Protein AF-A0A1H9WES5-F1 (afdb_monomer_lite)

Foldseek 3Di:
DDDDDDDDDDDDDDPPPPPDDDDDDDPLLVVLLVVLLVVQAFPALVRLVVVLVVLVVVLVVVPVVDDPDPNNNSVSNSVNSVVQNVVRVVVVGGRDLVPDPVSVVVVVVVVVVVVVVVVVVVVVVVVVVVVVVVVVCLQLVNLLVLLCVLCVVLVNNVVDDPVRVVCSSCCSVVPSPVSVVNSVVSNVVSVVVVVPPDDDDD

Sequence (202 aa):
MSTPAPRSHRRPRVPAHRAAAPREPIDWAKVGRRLVRRRARGMTHPEAAAALEDAELQQHMVRDHEDIAGDDRGPAEVAEWARIVQLLADSGGVYDPDSDAVVQDELAADAEHERARQLEDERSLQEEKAEAARRAALAPDVLRHALLRTLLRTGLLDGLSEDERGAIDRLPEADPAAALAVNALLARAHEAGQGSRPGAAS

Radius of gyration: 36.16 Å; chains: 1; bounding box: 70×99×82 Å

pLDDT: mean 85.41, std 16.46, range [40.59, 98.56]

Secondary structure (DSSP, 8-state):
-PPPPPP------PPP--PPPPPPPP-HHHHHHHHHHHHHTT--HHHHHHHHHHHHHHHHHHHTT---TT--HHHHHHHHHHHHHHHHHHH-S---TTT-HHHHHHHHHHHHHHHHHHHHHHHHHHHHHHHHHHHHHT-HHHHHHHHHHHHHHHT-GGG--HHHHHHHHHHHHH-HHHHHHHHHHHHHHHHHHHHT------

Structure (mmCIF, N/CA/C/O backbone):
data_AF-A0A1H9WES5-F1
#
_entry.id   AF-A0A1H9WES5-F1
#
loop_
_atom_site.group_PDB
_atom_site.id
_atom_site.type_symbol
_atom_site.label_atom_id
_atom_site.label_alt_id
_atom_site.label_comp_id
_atom_site.label_asym_id
_atom_site.label_entity_id
_atom_site.label_seq_id
_atom_site.pdbx_PDB_ins_code
_atom_site.Cartn_x
_atom_site.Cartn_y
_atom_site.Cartn_z
_atom_site.occupancy
_atom_site.B_iso_or_equiv
_atom_site.auth_seq_id
_atom_site.auth_comp_id
_atom_site.auth_asym_id
_atom_site.auth_atom_id
_atom_site.pdbx_PDB_model_num
ATOM 1 N N . MET A 1 1 ? -1.847 55.065 49.202 1.00 40.59 1 MET A N 1
ATOM 2 C CA . MET A 1 1 ? -2.102 54.988 47.749 1.00 40.59 1 MET A CA 1
ATOM 3 C C . MET A 1 1 ? -1.916 53.539 47.322 1.00 40.59 1 MET A C 1
ATOM 5 O O . MET A 1 1 ? -0.789 53.069 47.366 1.00 40.59 1 MET A O 1
ATOM 9 N N . SER A 1 2 ? -3.004 52.817 47.034 1.00 40.62 2 SER A N 1
ATOM 10 C CA . SER A 1 2 ? -2.965 51.400 46.629 1.00 40.62 2 SER A CA 1
ATOM 11 C C . SER A 1 2 ? -3.058 51.283 45.114 1.00 40.62 2 SER A C 1
ATOM 13 O O . SER A 1 2 ? -4.051 51.700 44.524 1.00 40.62 2 SER A O 1
ATOM 15 N N . THR A 1 3 ? -2.041 50.694 44.498 1.00 48.19 3 THR A N 1
ATOM 16 C CA . THR A 1 3 ? -2.031 50.353 43.072 1.00 48.19 3 THR A CA 1
ATOM 17 C C . THR A 1 3 ? -2.724 48.999 42.872 1.00 48.19 3 THR A C 1
ATOM 19 O O . THR A 1 3 ? -2.357 48.046 43.563 1.00 48.19 3 THR A O 1
ATOM 22 N N . PRO A 1 4 ? -3.709 48.855 41.966 1.00 49.78 4 PRO A N 1
ATOM 23 C CA . PRO A 1 4 ? -4.335 47.563 41.714 1.00 49.78 4 PRO A CA 1
ATOM 24 C C . PRO A 1 4 ? -3.492 46.720 40.741 1.00 49.78 4 PRO A C 1
ATOM 26 O O . PRO A 1 4 ? -2.956 47.226 39.757 1.00 49.78 4 PRO A O 1
ATOM 29 N N . ALA A 1 5 ? -3.384 45.420 41.025 1.00 56.31 5 ALA A N 1
ATOM 30 C CA . ALA A 1 5 ? -2.672 44.439 40.206 1.00 56.31 5 ALA A CA 1
ATOM 31 C C . ALA A 1 5 ? -3.404 44.133 38.876 1.00 56.31 5 ALA A C 1
ATOM 33 O O . ALA A 1 5 ? -4.640 44.143 38.840 1.00 56.31 5 ALA A O 1
ATOM 34 N N . PRO A 1 6 ? -2.678 43.819 37.783 1.00 45.91 6 PRO A N 1
ATOM 35 C CA . PRO A 1 6 ? -3.285 43.546 36.485 1.00 45.91 6 PRO A CA 1
ATOM 36 C C . PRO A 1 6 ? -3.942 42.158 36.445 1.00 45.91 6 PRO A C 1
ATOM 38 O O . PRO A 1 6 ? -3.372 41.152 36.868 1.00 45.91 6 PRO A O 1
ATOM 41 N N . ARG A 1 7 ? -5.160 42.112 35.897 1.00 50.50 7 ARG A N 1
ATOM 42 C CA . ARG A 1 7 ? -5.934 40.888 35.654 1.00 50.50 7 ARG A CA 1
ATOM 43 C C . ARG A 1 7 ? -5.300 40.090 34.513 1.00 50.50 7 ARG A C 1
ATOM 45 O O . ARG A 1 7 ? -5.185 40.582 33.394 1.00 50.50 7 ARG A O 1
ATOM 52 N N . SER A 1 8 ? -4.917 38.846 34.789 1.00 45.91 8 SER A N 1
ATOM 53 C CA . SER A 1 8 ? -4.442 37.906 33.777 1.00 45.91 8 SER A CA 1
ATOM 54 C C . SER A 1 8 ? -5.612 37.421 32.914 1.00 45.91 8 SER A C 1
ATOM 56 O O . SER A 1 8 ? -6.521 36.726 33.368 1.00 45.91 8 SER A O 1
ATOM 58 N N . HIS A 1 9 ? -5.598 37.783 31.633 1.00 45.19 9 HIS A N 1
ATOM 59 C CA . HIS A 1 9 ? -6.501 37.205 30.645 1.00 45.19 9 HIS A CA 1
ATOM 60 C C . HIS A 1 9 ? -6.069 35.759 30.367 1.00 45.19 9 HIS A C 1
ATOM 62 O O . HIS A 1 9 ? -5.092 35.513 29.658 1.00 45.19 9 HIS A O 1
ATOM 68 N N . ARG A 1 10 ? -6.792 34.783 30.932 1.00 49.88 10 ARG A N 1
ATOM 69 C CA . ARG A 1 10 ? -6.704 33.377 30.510 1.00 49.88 10 ARG A CA 1
ATOM 70 C C . ARG A 1 10 ? -7.084 33.301 29.030 1.00 49.88 10 ARG A C 1
ATOM 72 O O . ARG A 1 10 ? -8.252 33.450 28.681 1.00 49.88 10 ARG A O 1
ATOM 79 N N . ARG A 1 11 ? -6.093 33.077 28.165 1.00 54.50 11 ARG A N 1
ATOM 80 C CA . ARG A 1 11 ? -6.328 32.720 26.762 1.00 54.50 11 ARG A CA 1
ATOM 81 C C . ARG A 1 11 ? -7.119 31.402 26.695 1.00 54.50 11 ARG A C 1
ATOM 83 O O . ARG A 1 11 ? -6.797 30.485 27.457 1.00 54.50 11 ARG A O 1
ATOM 90 N N . PRO A 1 12 ? -8.115 31.276 25.802 1.00 50.62 12 PRO A N 1
ATOM 91 C CA . PRO A 1 12 ? -8.795 30.010 25.553 1.00 50.62 12 PRO A CA 1
ATOM 92 C C . PRO A 1 12 ? -7.787 28.952 25.093 1.00 50.62 12 PRO A C 1
ATOM 94 O O . PRO A 1 12 ? -6.992 29.198 24.185 1.00 50.62 12 PRO A O 1
ATOM 97 N N . ARG A 1 13 ? -7.807 27.775 25.727 1.00 57.91 13 ARG A N 1
ATOM 98 C CA . ARG A 1 13 ? -7.080 26.595 25.244 1.00 57.91 13 ARG A CA 1
ATOM 99 C C . ARG A 1 13 ? -7.689 26.190 23.902 1.00 57.91 13 ARG A C 1
ATOM 101 O O . ARG A 1 13 ? -8.824 25.728 23.858 1.00 57.91 13 ARG A O 1
ATOM 108 N N . VAL A 1 14 ? -6.930 26.383 22.828 1.00 55.47 14 VAL A N 1
ATOM 109 C CA . VAL A 1 14 ? -7.217 25.800 21.513 1.00 55.47 14 VAL A CA 1
ATOM 110 C C . VAL A 1 14 ? -7.173 24.270 21.672 1.00 55.47 14 VAL A C 1
ATOM 112 O O . VAL A 1 14 ? -6.242 23.780 22.321 1.00 55.47 14 VAL A O 1
ATOM 115 N N . PRO A 1 15 ? -8.159 23.510 21.157 1.00 54.88 15 PRO A N 1
ATOM 116 C CA . PRO A 1 15 ? -8.108 22.055 21.199 1.00 54.88 15 PRO A CA 1
ATOM 117 C C . PRO A 1 15 ? -6.833 21.579 20.501 1.00 54.88 15 PRO A C 1
ATOM 119 O O . PRO A 1 15 ? -6.507 22.054 19.413 1.00 54.88 15 PRO A O 1
ATOM 122 N N . ALA A 1 16 ? -6.096 20.675 21.147 1.00 57.22 16 ALA A N 1
ATOM 123 C CA . ALA A 1 16 ? -4.898 20.087 20.570 1.00 57.22 16 ALA A CA 1
ATOM 124 C C . ALA A 1 16 ? -5.255 19.480 19.207 1.00 57.22 16 ALA A C 1
ATOM 126 O O . ALA A 1 16 ? -6.145 18.632 19.121 1.00 57.22 16 ALA A O 1
ATOM 127 N N . HIS A 1 17 ? -4.586 19.941 18.147 1.00 52.47 17 HIS A N 1
ATOM 128 C CA . HIS A 1 17 ? -4.659 19.302 16.842 1.00 52.47 17 HIS A CA 1
ATOM 129 C C . HIS A 1 17 ? -4.337 17.821 17.039 1.00 52.47 17 HIS A C 1
ATOM 131 O O . HIS A 1 17 ? -3.234 17.475 17.460 1.00 52.47 17 HIS A O 1
ATOM 137 N N . ARG A 1 18 ? -5.323 16.959 16.767 1.00 53.88 18 ARG A N 1
ATOM 138 C CA . ARG A 1 18 ? -5.124 15.520 16.600 1.00 53.88 18 ARG A CA 1
ATOM 139 C C . ARG A 1 18 ? -3.929 15.364 15.664 1.00 53.88 18 ARG A C 1
ATOM 141 O O . ARG A 1 18 ? -3.996 15.850 14.535 1.00 53.88 18 ARG A O 1
ATOM 148 N N . ALA A 1 19 ? -2.826 14.806 16.162 1.00 59.91 19 ALA A N 1
ATOM 149 C CA . ALA A 1 19 ? -1.638 14.586 15.351 1.00 59.91 19 ALA A CA 1
ATOM 150 C C . ALA A 1 19 ? -2.076 13.799 14.112 1.00 59.91 19 ALA A C 1
ATOM 152 O O . ALA A 1 19 ? -2.665 12.725 14.241 1.00 59.91 19 ALA A O 1
ATOM 153 N N . ALA A 1 20 ? -1.894 14.389 12.930 1.00 59.97 20 ALA A N 1
ATOM 154 C CA . ALA A 1 20 ? -2.150 13.684 11.686 1.00 59.97 20 ALA A CA 1
ATOM 155 C C . ALA A 1 20 ? -1.278 12.424 11.681 1.00 59.97 20 ALA A C 1
ATOM 157 O O . ALA A 1 20 ? -0.124 12.483 12.114 1.00 59.97 20 ALA A O 1
ATOM 158 N N . ALA A 1 21 ? -1.839 11.301 11.232 1.00 60.25 21 ALA A N 1
ATOM 159 C CA . ALA A 1 21 ? -1.077 10.070 11.086 1.00 60.25 21 ALA A CA 1
ATOM 160 C C . ALA A 1 21 ? 0.209 10.349 10.279 1.00 60.25 21 ALA A C 1
ATOM 162 O O . ALA A 1 21 ? 0.171 11.186 9.364 1.00 60.25 21 ALA A O 1
ATOM 163 N N . PRO A 1 22 ? 1.341 9.700 10.613 1.00 60.28 22 PRO A N 1
ATOM 164 C CA . PRO A 1 22 ? 2.566 9.848 9.844 1.00 60.28 22 PRO A CA 1
ATOM 165 C C . PRO A 1 22 ? 2.265 9.527 8.383 1.00 60.28 22 PRO A C 1
ATOM 167 O O . PRO A 1 22 ? 1.736 8.461 8.073 1.00 60.28 22 PRO A O 1
ATOM 170 N N . ARG A 1 23 ? 2.555 10.468 7.484 1.00 65.69 23 ARG A N 1
ATOM 171 C CA . ARG A 1 23 ? 2.489 10.180 6.054 1.00 65.69 23 ARG A CA 1
ATOM 172 C C . ARG A 1 23 ? 3.608 9.208 5.730 1.00 65.69 23 ARG A C 1
ATOM 174 O O . ARG A 1 23 ? 4.731 9.395 6.198 1.00 65.69 23 ARG A O 1
ATOM 181 N N . GLU A 1 24 ? 3.282 8.201 4.934 1.00 71.38 24 GLU A N 1
ATOM 182 C CA . GLU A 1 24 ? 4.278 7.293 4.391 1.00 71.38 24 GLU A CA 1
ATOM 183 C C . GLU A 1 24 ? 5.362 8.118 3.670 1.00 71.38 24 GLU A C 1
ATOM 185 O O . GLU A 1 24 ? 5.018 9.031 2.903 1.00 71.38 24 GLU A O 1
ATOM 190 N N . PRO A 1 25 ? 6.654 7.884 3.962 1.00 80.44 25 PRO A N 1
ATOM 191 C CA . PRO A 1 25 ? 7.738 8.551 3.259 1.00 80.44 25 PRO A CA 1
ATOM 192 C C . PRO A 1 25 ? 7.609 8.325 1.752 1.00 80.44 25 PRO A C 1
ATOM 194 O O . PRO A 1 25 ? 7.301 7.225 1.300 1.00 80.44 25 PRO A O 1
ATOM 197 N N . ILE A 1 26 ? 7.840 9.375 0.965 1.00 85.56 26 ILE A N 1
ATOM 198 C CA . ILE A 1 26 ? 7.802 9.266 -0.493 1.00 85.56 26 ILE A CA 1
ATOM 199 C C . ILE A 1 26 ? 9.006 8.437 -0.950 1.00 85.56 26 ILE A C 1
ATOM 201 O O . ILE A 1 26 ? 10.147 8.816 -0.695 1.00 85.56 26 ILE A O 1
ATOM 205 N N . ASP A 1 27 ? 8.749 7.345 -1.669 1.00 90.88 27 ASP A N 1
ATOM 206 C CA . ASP A 1 27 ? 9.781 6.572 -2.365 1.00 90.88 27 ASP A CA 1
ATOM 207 C C . ASP A 1 27 ? 10.195 7.298 -3.658 1.00 90.88 27 ASP A C 1
ATOM 209 O O . ASP A 1 27 ? 9.584 7.150 -4.725 1.00 90.88 27 ASP A O 1
ATOM 213 N N . TRP A 1 28 ? 11.233 8.128 -3.551 1.00 90.50 28 TRP A N 1
ATOM 214 C CA . TRP A 1 28 ? 11.768 8.906 -4.668 1.00 90.50 28 TRP A CA 1
ATOM 215 C C . TRP A 1 28 ? 12.378 8.041 -5.773 1.00 90.50 28 TRP A C 1
ATOM 217 O O . TRP A 1 28 ? 12.253 8.395 -6.949 1.00 90.50 28 TRP A O 1
ATOM 227 N N . ALA A 1 29 ? 12.958 6.888 -5.431 1.00 93.12 29 ALA A N 1
ATOM 228 C CA . ALA A 1 29 ? 13.490 5.950 -6.412 1.00 93.12 29 ALA A CA 1
ATOM 229 C C . ALA A 1 29 ? 12.366 5.417 -7.311 1.00 93.12 29 ALA A C 1
ATOM 231 O O . ALA A 1 29 ? 12.473 5.430 -8.539 1.00 93.12 29 ALA A O 1
ATOM 232 N N . LYS A 1 30 ? 11.236 5.018 -6.717 1.00 94.19 30 LYS A N 1
ATOM 233 C CA . LYS A 1 30 ? 10.052 4.563 -7.459 1.00 94.19 30 LYS A CA 1
ATOM 234 C C . LYS A 1 30 ? 9.426 5.663 -8.311 1.00 94.19 30 LYS A C 1
ATOM 236 O O . LYS A 1 30 ? 8.992 5.392 -9.434 1.00 94.19 30 LYS A O 1
ATOM 241 N N . VAL A 1 31 ? 9.393 6.903 -7.818 1.00 94.00 31 VAL A N 1
ATOM 242 C CA . VAL A 1 31 ? 8.959 8.066 -8.615 1.00 94.00 31 VAL A CA 1
ATOM 243 C C . VAL A 1 31 ? 9.848 8.237 -9.850 1.00 94.00 31 VAL A C 1
ATOM 245 O O . VAL A 1 31 ? 9.317 8.418 -10.949 1.00 94.00 31 VAL A O 1
ATOM 248 N N . GLY A 1 32 ? 11.168 8.119 -9.683 1.00 95.19 32 GLY A N 1
ATOM 249 C CA . GLY A 1 32 ? 12.141 8.155 -10.774 1.00 95.19 32 GLY A CA 1
ATOM 250 C C . GLY A 1 32 ? 11.889 7.068 -11.819 1.00 95.19 32 GLY A C 1
ATOM 251 O O . GLY A 1 32 ? 11.632 7.376 -12.985 1.00 95.19 32 GLY A O 1
ATOM 252 N N . ARG A 1 33 ? 11.826 5.796 -11.398 1.00 97.62 33 ARG A N 1
ATOM 253 C CA . ARG A 1 33 ? 11.548 4.672 -12.316 1.00 97.62 33 ARG A CA 1
ATOM 254 C C . ARG A 1 33 ? 10.247 4.873 -13.099 1.00 97.62 33 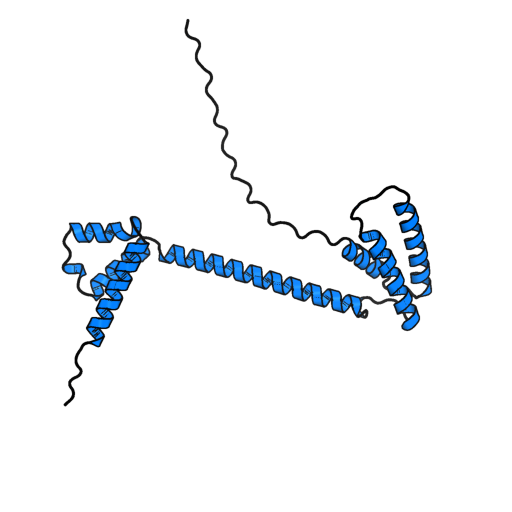ARG A C 1
ATOM 256 O O . ARG A 1 33 ? 10.208 4.698 -14.315 1.00 97.62 33 ARG A O 1
ATOM 263 N N . ARG A 1 34 ? 9.170 5.315 -12.436 1.00 97.06 34 ARG A N 1
ATOM 264 C CA . ARG A 1 34 ? 7.876 5.594 -13.091 1.00 97.06 34 ARG A CA 1
ATOM 265 C C . ARG A 1 34 ? 7.954 6.723 -14.120 1.00 97.06 34 ARG A C 1
ATOM 267 O O . ARG A 1 34 ? 7.277 6.650 -15.146 1.00 97.06 34 ARG A O 1
ATOM 274 N N . LEU A 1 35 ? 8.739 7.770 -13.858 1.00 97.00 35 LEU A N 1
ATOM 275 C CA . LEU A 1 35 ? 8.964 8.846 -14.825 1.00 97.00 35 LEU A CA 1
ATOM 276 C C . LEU A 1 35 ? 9.656 8.312 -16.082 1.00 97.00 35 LEU A C 1
ATOM 278 O O . LEU A 1 35 ? 9.197 8.603 -17.188 1.00 97.00 35 LEU A O 1
ATOM 282 N N . VAL A 1 36 ? 10.709 7.513 -15.903 1.00 98.31 36 VAL A N 1
ATOM 283 C CA . VAL A 1 36 ? 11.465 6.901 -17.000 1.00 98.31 36 VAL A CA 1
ATOM 284 C C . VAL A 1 36 ? 10.569 6.019 -17.855 1.00 98.31 36 VAL A C 1
ATOM 286 O O . VAL A 1 36 ? 10.444 6.272 -19.049 1.00 98.31 36 VAL A O 1
ATOM 289 N N . ARG A 1 37 ? 9.841 5.073 -17.253 1.00 98.25 37 ARG A N 1
ATOM 290 C CA . ARG A 1 37 ? 8.914 4.183 -17.979 1.00 98.25 37 ARG A CA 1
ATOM 291 C C . ARG A 1 37 ? 7.869 4.957 -18.781 1.00 98.25 37 ARG A C 1
ATOM 293 O O . ARG A 1 37 ? 7.558 4.599 -19.914 1.00 98.25 37 ARG A O 1
ATOM 300 N N . ARG A 1 38 ? 7.345 6.055 -18.220 1.00 98.19 38 ARG A N 1
ATOM 301 C CA . ARG A 1 38 ? 6.403 6.934 -18.928 1.00 98.19 38 ARG A CA 1
ATOM 302 C C . ARG A 1 38 ? 7.048 7.609 -20.137 1.00 98.19 38 ARG A C 1
ATOM 304 O O . ARG A 1 38 ? 6.393 7.717 -21.168 1.00 98.19 38 ARG A O 1
ATOM 311 N N . ARG A 1 39 ? 8.293 8.077 -20.013 1.00 98.12 39 ARG A N 1
ATOM 312 C CA . ARG A 1 39 ? 9.038 8.705 -21.115 1.00 98.12 39 ARG A CA 1
ATOM 313 C C . ARG A 1 39 ? 9.453 7.690 -22.180 1.00 98.12 39 ARG A C 1
ATOM 315 O O . ARG A 1 39 ? 9.411 8.021 -23.355 1.00 98.12 39 ARG A O 1
ATOM 322 N N . ALA A 1 40 ? 9.822 6.484 -21.767 1.00 98.31 40 ALA A N 1
ATOM 323 C CA . ALA A 1 40 ? 10.268 5.416 -22.646 1.00 98.31 40 ALA A CA 1
ATOM 324 C C . ALA A 1 40 ? 9.138 4.797 -23.478 1.00 98.31 40 ALA A C 1
ATOM 326 O O . ALA A 1 40 ? 9.415 4.121 -24.460 1.00 98.31 40 ALA A O 1
ATOM 327 N N . ARG A 1 41 ? 7.866 4.974 -23.092 1.00 98.44 41 ARG A N 1
ATOM 328 C CA . ARG A 1 41 ? 6.729 4.338 -23.774 1.00 98.44 41 ARG A CA 1
ATOM 329 C C . ARG A 1 41 ? 6.737 4.654 -25.275 1.00 98.44 41 ARG A C 1
ATOM 331 O O . ARG A 1 41 ? 6.662 5.813 -25.671 1.00 98.44 41 ARG A O 1
ATOM 338 N N . GLY A 1 42 ? 6.782 3.603 -26.090 1.00 98.19 42 GLY A N 1
ATOM 339 C CA . GLY A 1 42 ? 6.838 3.676 -27.549 1.00 98.19 42 GLY A CA 1
ATOM 340 C C . GLY A 1 42 ? 8.238 3.866 -28.142 1.00 98.19 42 GLY A C 1
ATOM 341 O O . GLY A 1 42 ? 8.354 3.849 -29.363 1.00 98.19 42 GLY A O 1
ATOM 342 N N . MET A 1 43 ? 9.286 4.017 -27.325 1.00 98.56 43 MET A N 1
ATOM 343 C CA . MET A 1 43 ? 10.661 4.147 -27.812 1.00 98.56 43 MET A CA 1
ATOM 344 C C . MET A 1 43 ? 11.218 2.809 -28.291 1.00 98.56 43 MET A C 1
ATOM 346 O O . MET A 1 43 ? 10.965 1.755 -27.708 1.00 98.56 43 MET A O 1
ATOM 350 N N . THR A 1 44 ? 12.022 2.875 -29.340 1.00 98.19 44 THR A N 1
ATOM 351 C CA . THR A 1 44 ? 12.857 1.786 -29.843 1.00 98.19 44 THR A CA 1
ATOM 352 C C . THR A 1 44 ? 14.178 1.704 -29.071 1.00 98.19 44 THR A C 1
ATOM 354 O O . THR A 1 44 ? 14.569 2.643 -28.375 1.00 98.19 44 THR A O 1
ATOM 357 N N . HIS A 1 45 ? 14.906 0.592 -29.219 1.00 98.12 45 HIS A N 1
ATOM 358 C CA . HIS A 1 45 ? 16.233 0.413 -28.615 1.00 98.12 45 HIS A CA 1
ATOM 359 C C . HIS A 1 45 ? 17.192 1.612 -28.809 1.00 98.12 45 HIS A C 1
ATOM 361 O O . HIS A 1 45 ? 17.702 2.110 -27.807 1.00 98.12 45 HIS A O 1
ATOM 367 N N . PRO A 1 46 ? 17.455 2.118 -30.036 1.00 97.94 46 PRO A N 1
ATOM 368 C CA . PRO A 1 46 ? 18.395 3.229 -30.217 1.00 97.94 46 PRO A CA 1
ATOM 369 C C . PRO A 1 46 ? 17.925 4.535 -29.562 1.00 97.94 46 PRO A C 1
ATOM 371 O O . PRO A 1 46 ? 18.751 5.292 -29.062 1.00 97.94 46 PRO A O 1
ATOM 374 N N . GLU A 1 47 ? 16.618 4.798 -29.527 1.00 98.25 47 GLU A N 1
ATOM 375 C CA . GLU A 1 47 ? 16.068 5.988 -28.865 1.00 98.25 47 GLU A CA 1
ATOM 376 C C . GLU A 1 47 ? 16.231 5.906 -27.344 1.00 98.25 47 GLU A C 1
ATOM 378 O O . GLU A 1 47 ? 16.630 6.882 -26.709 1.00 98.25 47 GLU A O 1
ATOM 383 N N . ALA A 1 48 ? 15.972 4.730 -26.764 1.00 98.06 48 ALA A N 1
ATOM 384 C CA . ALA A 1 48 ? 16.188 4.487 -25.344 1.00 98.06 48 ALA A CA 1
ATOM 385 C C . ALA A 1 48 ? 17.680 4.558 -24.971 1.00 98.06 48 ALA A C 1
ATOM 387 O O . ALA A 1 48 ? 18.012 5.096 -23.918 1.00 98.06 48 ALA A O 1
ATOM 388 N N . ALA A 1 49 ? 18.576 4.068 -25.835 1.00 98.31 49 ALA A N 1
ATOM 389 C CA . ALA A 1 49 ? 20.021 4.133 -25.616 1.00 98.31 49 ALA A CA 1
ATOM 390 C C . ALA A 1 49 ? 20.532 5.582 -25.608 1.00 98.31 49 ALA A C 1
ATOM 392 O O . ALA A 1 49 ? 21.246 5.970 -24.689 1.00 98.31 49 ALA A O 1
ATOM 393 N N . ALA A 1 50 ? 20.089 6.414 -26.557 1.00 98.38 50 ALA A N 1
ATOM 394 C CA . ALA A 1 50 ? 20.421 7.839 -26.555 1.00 98.38 50 ALA A CA 1
ATOM 395 C C . ALA A 1 50 ? 19.891 8.555 -25.295 1.00 98.38 50 ALA A C 1
ATOM 397 O O . ALA A 1 50 ? 20.582 9.377 -24.699 1.00 98.38 50 ALA A O 1
ATOM 398 N N . ALA A 1 51 ? 18.678 8.214 -24.845 1.00 98.19 51 ALA A N 1
ATOM 399 C CA . ALA A 1 51 ? 18.113 8.777 -23.619 1.00 98.19 51 ALA A CA 1
ATOM 400 C C . ALA A 1 51 ? 18.862 8.339 -22.345 1.00 98.19 51 ALA A C 1
ATOM 402 O O . ALA A 1 51 ? 18.911 9.111 -21.386 1.00 98.19 51 ALA A O 1
ATOM 403 N N . LEU A 1 52 ? 19.432 7.127 -22.326 1.00 98.19 52 LEU A N 1
ATOM 404 C CA . LEU A 1 52 ? 20.300 6.661 -21.244 1.00 98.19 52 LEU A CA 1
ATOM 405 C C . LEU A 1 52 ? 21.583 7.496 -21.176 1.00 98.19 52 LEU A C 1
ATOM 407 O O . LEU A 1 52 ? 21.912 7.986 -20.100 1.00 98.19 52 LEU A O 1
ATOM 411 N N . GLU A 1 53 ? 22.257 7.711 -22.307 1.00 97.75 53 GLU A N 1
ATOM 412 C CA . GLU A 1 53 ? 23.473 8.537 -22.373 1.00 97.75 53 GLU A CA 1
ATOM 413 C C . GLU A 1 53 ? 23.211 9.967 -21.862 1.00 97.75 53 GLU A C 1
ATOM 415 O O . GLU A 1 53 ? 23.965 10.490 -21.036 1.00 97.75 53 GLU A O 1
ATOM 420 N N . ASP A 1 54 ? 22.093 10.577 -22.277 1.00 96.75 54 ASP A N 1
ATOM 421 C CA . ASP A 1 54 ? 21.656 11.887 -21.776 1.00 96.75 54 ASP A CA 1
ATOM 422 C C . ASP A 1 54 ? 21.432 11.877 -20.252 1.00 96.75 54 ASP A C 1
ATOM 424 O O . ASP A 1 54 ? 21.800 12.824 -19.548 1.00 96.75 54 ASP A O 1
ATOM 428 N N . ALA A 1 55 ? 20.806 10.820 -19.725 1.00 94.75 55 ALA A N 1
ATOM 429 C CA . ALA A 1 55 ? 20.514 10.689 -18.301 1.00 94.75 55 ALA A CA 1
ATOM 430 C C . ALA A 1 55 ? 21.788 10.486 -17.465 1.00 94.75 55 ALA A C 1
ATOM 432 O O . ALA A 1 55 ? 21.914 11.087 -16.397 1.00 94.75 55 ALA A O 1
ATOM 433 N N . GLU A 1 56 ? 22.747 9.698 -17.954 1.00 94.31 56 GLU A N 1
ATOM 434 C CA . GLU A 1 56 ? 24.059 9.509 -17.326 1.00 94.31 56 GLU A CA 1
ATOM 435 C C . GLU A 1 56 ? 24.855 10.817 -17.286 1.00 94.31 56 GLU A C 1
ATOM 437 O O . GLU A 1 56 ? 25.415 11.173 -16.244 1.00 94.31 56 GLU A O 1
ATOM 442 N N . LEU A 1 57 ? 24.850 11.579 -18.386 1.00 91.62 57 LEU A N 1
ATOM 443 C CA . LEU A 1 57 ? 25.480 12.897 -18.439 1.00 91.62 57 LEU A CA 1
ATOM 444 C C . LEU A 1 57 ? 24.838 13.858 -17.430 1.00 91.62 57 LEU A C 1
ATOM 446 O O . LEU A 1 57 ? 25.543 14.518 -16.663 1.00 91.62 57 LEU A O 1
ATOM 450 N N . GLN A 1 58 ? 23.505 13.905 -17.385 1.00 87.62 58 GLN A N 1
ATOM 451 C CA . GLN A 1 58 ? 22.778 14.734 -16.427 1.00 87.62 58 GLN A CA 1
ATOM 452 C C . GLN A 1 58 ? 23.088 14.323 -14.980 1.00 87.62 58 GLN A C 1
ATOM 454 O O . GLN A 1 58 ? 23.302 15.191 -14.131 1.00 87.62 58 GLN A O 1
ATOM 459 N N . GLN A 1 59 ? 23.148 13.021 -14.688 1.00 85.94 59 GLN A N 1
ATOM 460 C CA . GLN A 1 59 ? 23.506 12.522 -13.362 1.00 85.94 59 GLN A CA 1
ATOM 461 C C . GLN A 1 59 ? 24.933 12.933 -12.981 1.00 85.94 59 GLN A C 1
ATOM 463 O O . GLN A 1 59 ? 25.158 13.355 -11.846 1.00 85.94 59 GLN A O 1
ATOM 468 N N . HIS A 1 60 ? 25.887 12.856 -13.914 1.00 84.62 60 HIS A N 1
ATOM 469 C CA . HIS A 1 60 ? 27.257 13.311 -13.682 1.00 84.62 60 HIS A CA 1
ATOM 470 C C . HIS A 1 60 ? 27.297 14.804 -13.333 1.00 84.62 60 HIS A C 1
ATOM 472 O O . HIS A 1 60 ? 27.913 15.186 -12.342 1.00 84.62 60 HIS A O 1
ATOM 478 N N . MET A 1 61 ? 26.585 15.643 -14.092 1.00 83.12 61 MET A N 1
ATOM 479 C CA . MET A 1 61 ? 26.525 17.089 -13.845 1.00 83.12 61 MET A CA 1
ATOM 480 C C . MET A 1 61 ? 25.898 17.443 -12.490 1.00 83.12 61 MET A C 1
ATOM 482 O O . MET A 1 61 ? 26.349 18.379 -11.835 1.00 83.12 61 MET A O 1
ATOM 486 N N . VAL A 1 62 ? 24.859 16.715 -12.065 1.00 76.81 62 VAL A N 1
ATOM 487 C CA . VAL A 1 62 ? 24.201 16.930 -10.764 1.00 76.81 62 VAL A CA 1
ATOM 488 C C . VAL A 1 62 ? 25.094 16.469 -9.612 1.00 76.81 62 VAL A C 1
ATOM 490 O O . VAL A 1 62 ? 25.173 17.154 -8.596 1.00 76.81 62 VAL A O 1
ATOM 493 N N . ARG A 1 63 ? 25.809 15.347 -9.772 1.00 73.19 63 ARG A N 1
ATOM 494 C CA . ARG A 1 63 ? 26.718 14.816 -8.743 1.00 73.19 63 ARG A CA 1
ATOM 495 C C . ARG A 1 63 ? 27.891 15.753 -8.450 1.00 73.19 63 ARG A C 1
ATOM 497 O O . ARG A 1 63 ? 28.353 15.813 -7.316 1.00 73.19 63 ARG A O 1
ATOM 504 N N . ASP A 1 64 ? 28.343 16.502 -9.450 1.00 70.31 64 ASP A N 1
ATOM 505 C CA . ASP A 1 64 ? 29.431 17.470 -9.300 1.00 70.31 64 ASP A CA 1
ATOM 506 C C . ASP A 1 64 ? 29.013 18.739 -8.512 1.00 70.31 64 ASP A C 1
ATOM 508 O O . ASP A 1 64 ? 29.864 19.579 -8.219 1.00 70.31 64 ASP A O 1
ATOM 512 N N . HIS A 1 65 ? 27.730 18.891 -8.140 1.00 64.06 65 HIS A N 1
ATOM 513 C CA . HIS A 1 65 ? 27.164 20.109 -7.536 1.00 64.06 65 HIS A CA 1
ATOM 514 C C . HIS A 1 65 ? 26.825 20.022 -6.026 1.00 64.06 65 HIS A C 1
ATOM 516 O O . HIS A 1 65 ? 25.941 20.730 -5.557 1.00 64.06 65 HIS A O 1
ATOM 522 N N . GLU A 1 66 ? 27.587 19.232 -5.260 1.00 54.28 66 GLU A N 1
ATOM 523 C CA . GLU A 1 66 ? 27.459 18.979 -3.804 1.00 54.28 66 GLU A CA 1
ATOM 524 C C . GLU A 1 66 ? 26.313 18.033 -3.368 1.00 54.28 66 GLU A C 1
ATOM 526 O O . GLU A 1 66 ? 25.190 18.066 -3.867 1.00 54.28 66 GLU A O 1
ATOM 531 N N . ASP A 1 67 ? 26.652 17.166 -2.403 1.00 58.22 67 ASP A N 1
ATOM 532 C CA . ASP A 1 67 ? 25.872 16.057 -1.834 1.00 58.22 67 ASP A CA 1
ATOM 533 C C . ASP A 1 67 ? 24.456 16.457 -1.374 1.00 58.22 67 ASP A C 1
ATOM 535 O O . ASP A 1 67 ? 24.248 16.962 -0.265 1.00 58.22 67 ASP A O 1
ATOM 539 N N . ILE A 1 68 ? 23.445 16.107 -2.172 1.00 57.12 68 ILE A N 1
ATOM 540 C CA . ILE A 1 68 ? 22.070 15.981 -1.682 1.00 57.12 68 ILE A CA 1
ATOM 541 C C . ILE A 1 68 ? 21.932 14.581 -1.079 1.00 57.12 68 ILE A C 1
ATOM 543 O O . ILE A 1 68 ? 21.557 13.619 -1.750 1.00 57.12 68 ILE A O 1
ATOM 547 N N . ALA A 1 69 ? 22.261 14.454 0.206 1.00 53.19 69 ALA A N 1
ATOM 548 C CA . ALA A 1 69 ? 22.026 13.223 0.950 1.00 53.19 69 ALA A CA 1
ATOM 549 C C . ALA A 1 69 ? 20.535 12.830 0.862 1.00 53.19 69 ALA A C 1
ATOM 551 O O . ALA A 1 69 ? 19.668 13.551 1.358 1.00 53.19 69 ALA A O 1
ATOM 552 N N . GLY A 1 70 ? 20.248 11.687 0.230 1.00 60.75 70 GLY A N 1
ATOM 553 C CA . GLY A 1 70 ? 18.897 11.128 0.097 1.00 60.75 70 GLY A CA 1
ATOM 554 C C . GLY A 1 70 ? 18.211 11.317 -1.261 1.00 60.75 70 GLY A C 1
ATOM 555 O O . GLY A 1 70 ? 17.024 11.006 -1.361 1.00 60.75 70 GLY A O 1
ATOM 556 N N . ASP A 1 71 ? 18.902 11.803 -2.301 1.00 74.12 71 ASP A N 1
ATOM 557 C CA . ASP A 1 71 ? 18.353 11.788 -3.665 1.00 74.12 71 ASP A CA 1
ATOM 558 C C . ASP A 1 71 ? 18.589 10.440 -4.372 1.00 74.12 71 ASP A C 1
ATOM 560 O O . ASP A 1 71 ? 19.418 10.304 -5.272 1.00 74.12 71 ASP A O 1
ATOM 564 N N . ASP A 1 72 ? 17.821 9.422 -3.978 1.00 84.50 72 ASP A N 1
ATOM 565 C CA . ASP A 1 72 ? 17.845 8.105 -4.634 1.00 84.50 72 ASP A CA 1
ATOM 566 C C . ASP A 1 72 ? 17.192 8.126 -6.030 1.00 84.50 72 ASP A C 1
ATOM 568 O O . ASP A 1 72 ? 17.204 7.125 -6.754 1.00 84.50 72 ASP A O 1
ATOM 572 N N . ARG A 1 73 ? 16.601 9.259 -6.434 1.00 88.88 73 ARG A N 1
ATOM 573 C CA . ARG A 1 73 ? 15.848 9.374 -7.682 1.00 88.88 73 ARG A CA 1
ATOM 574 C C . ARG A 1 73 ? 16.754 9.316 -8.902 1.00 88.88 73 ARG A C 1
ATOM 576 O O . ARG A 1 73 ? 16.492 8.511 -9.788 1.00 88.88 73 ARG A O 1
ATOM 583 N N . GLY A 1 74 ? 17.796 10.145 -8.953 1.00 89.50 74 GLY A N 1
ATOM 584 C CA . GLY A 1 74 ? 18.725 10.206 -10.089 1.00 89.50 74 GLY A CA 1
ATOM 585 C C . GLY A 1 74 ? 19.347 8.842 -10.426 1.00 89.50 74 GLY A C 1
ATOM 586 O O . GLY A 1 74 ? 19.201 8.378 -11.558 1.00 89.50 74 GLY A O 1
ATOM 587 N N . PRO A 1 75 ? 19.956 8.141 -9.448 1.00 91.75 75 PRO A N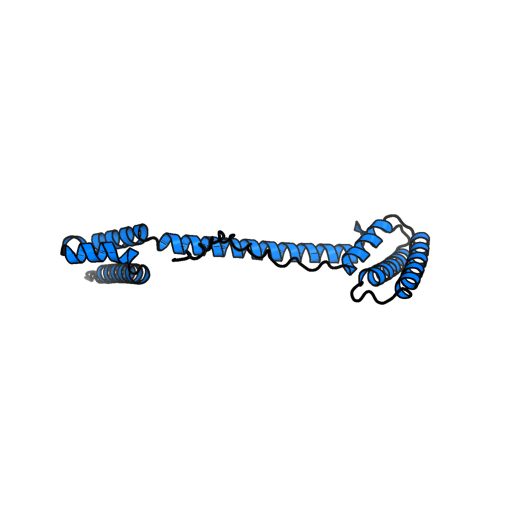 1
ATOM 588 C CA . PRO A 1 75 ? 20.471 6.789 -9.656 1.00 91.75 75 PRO A CA 1
ATOM 589 C C . PRO A 1 75 ? 19.402 5.787 -10.115 1.00 91.75 75 PRO A C 1
ATOM 591 O O . PRO A 1 75 ? 19.668 4.961 -10.987 1.00 91.75 75 PRO A O 1
ATOM 594 N N . ALA A 1 76 ? 18.187 5.861 -9.561 1.00 94.62 76 ALA A N 1
ATOM 595 C CA . ALA A 1 76 ? 17.092 4.978 -9.956 1.00 94.62 76 ALA A CA 1
ATOM 596 C C . ALA A 1 76 ? 16.589 5.250 -11.382 1.00 94.62 76 ALA A C 1
ATOM 598 O O . ALA A 1 76 ? 16.205 4.310 -12.075 1.00 94.62 76 ALA A O 1
ATOM 599 N N . GLU A 1 77 ? 16.590 6.508 -11.832 1.00 95.69 77 GLU A N 1
ATOM 600 C CA . GLU A 1 77 ? 16.242 6.870 -13.210 1.00 95.69 77 GLU A CA 1
ATOM 601 C C . GLU A 1 77 ? 17.255 6.284 -14.208 1.00 95.69 77 GLU A C 1
ATOM 603 O O . GLU A 1 77 ? 16.851 5.642 -15.177 1.00 95.69 77 GLU A O 1
ATOM 608 N N . VAL A 1 78 ? 18.559 6.425 -13.950 1.00 96.81 78 VAL A N 1
ATOM 609 C CA . VAL A 1 78 ? 19.611 5.871 -14.826 1.00 96.81 78 VAL A CA 1
ATOM 610 C C . VAL A 1 78 ? 19.581 4.341 -14.854 1.00 96.81 78 VAL A C 1
ATOM 612 O O . VAL A 1 78 ? 19.609 3.744 -15.931 1.00 96.81 78 VAL A O 1
ATOM 615 N N . ALA A 1 79 ? 19.433 3.692 -13.696 1.00 97.62 79 ALA A N 1
ATOM 616 C CA . ALA A 1 79 ? 19.310 2.236 -13.628 1.00 97.62 79 ALA A CA 1
ATOM 617 C C . ALA A 1 79 ? 18.088 1.714 -14.408 1.00 97.62 79 ALA A C 1
ATOM 619 O O . ALA A 1 79 ? 18.160 0.680 -15.075 1.00 97.62 79 ALA A O 1
ATOM 620 N N . GLU A 1 80 ? 16.967 2.437 -14.357 1.00 98.44 80 GLU A N 1
ATOM 621 C CA . GLU A 1 80 ? 15.760 2.067 -15.093 1.00 98.44 80 GLU A CA 1
ATOM 622 C C . GLU A 1 80 ? 15.921 2.250 -16.606 1.00 98.44 80 GLU A C 1
ATOM 624 O O . GLU A 1 80 ? 15.486 1.383 -17.366 1.00 98.44 80 GLU A O 1
ATOM 629 N N . TRP A 1 81 ? 16.581 3.323 -17.055 1.00 98.56 81 TRP A N 1
ATOM 630 C CA . TRP A 1 81 ? 16.920 3.495 -18.470 1.00 98.56 81 TRP A CA 1
ATOM 631 C C . TRP A 1 81 ? 17.777 2.340 -18.983 1.00 98.56 81 TRP A C 1
ATOM 633 O O . TRP A 1 81 ? 17.440 1.744 -20.006 1.00 98.56 81 TRP A O 1
ATOM 643 N N . ALA A 1 82 ? 18.822 1.962 -18.243 1.00 98.44 82 ALA A N 1
ATOM 644 C CA . ALA A 1 82 ? 19.696 0.848 -18.604 1.00 98.44 82 ALA A CA 1
ATOM 645 C C . ALA A 1 82 ? 18.928 -0.478 -18.731 1.00 98.44 82 ALA A C 1
ATOM 647 O O . ALA A 1 82 ? 19.126 -1.229 -19.688 1.00 98.44 82 ALA A O 1
ATOM 648 N N . ARG A 1 83 ? 17.987 -0.743 -17.815 1.00 98.38 83 ARG A N 1
ATOM 649 C CA . ARG A 1 83 ? 17.112 -1.923 -17.883 1.00 98.38 83 ARG A CA 1
ATOM 650 C C . ARG A 1 83 ? 16.243 -1.921 -19.140 1.00 98.38 83 ARG A C 1
ATOM 652 O O . ARG A 1 83 ? 16.124 -2.955 -19.793 1.00 98.38 83 ARG A O 1
ATOM 659 N N . ILE A 1 84 ? 15.632 -0.785 -19.474 1.00 98.31 84 ILE A N 1
ATOM 660 C CA . ILE A 1 84 ? 14.770 -0.663 -20.658 1.00 98.31 84 ILE A CA 1
ATOM 661 C C . ILE A 1 84 ? 15.582 -0.855 -21.942 1.00 98.31 84 ILE A C 1
ATOM 663 O O . ILE A 1 84 ? 15.128 -1.564 -22.836 1.00 98.31 84 ILE A O 1
ATOM 667 N N . VAL A 1 85 ? 16.791 -0.291 -22.024 1.00 98.44 85 VAL A N 1
ATOM 668 C CA . VAL A 1 85 ? 17.701 -0.519 -23.158 1.00 98.44 85 VAL A CA 1
ATOM 669 C C . VAL A 1 85 ? 17.985 -2.010 -23.324 1.00 98.44 85 VAL A C 1
ATOM 671 O O . VAL A 1 85 ? 17.779 -2.546 -24.410 1.00 98.44 85 VAL A O 1
ATOM 674 N N . GLN A 1 86 ? 18.358 -2.705 -22.246 1.00 97.94 86 GLN A N 1
ATOM 675 C CA . GLN A 1 86 ? 18.602 -4.148 -22.293 1.00 97.94 86 GLN A CA 1
ATOM 676 C C . GLN A 1 86 ? 17.354 -4.930 -22.735 1.00 97.94 86 GLN A C 1
ATOM 678 O O . GLN A 1 86 ? 17.428 -5.763 -23.635 1.00 97.94 86 GLN A O 1
ATOM 683 N N . LEU A 1 87 ? 16.186 -4.617 -22.169 1.00 97.38 87 LEU A N 1
ATOM 684 C CA . LEU A 1 87 ? 14.920 -5.253 -22.542 1.00 97.38 87 LEU A CA 1
ATOM 685 C C . LEU A 1 87 ? 14.598 -5.080 -24.037 1.00 97.38 87 LEU A C 1
ATOM 687 O O . LEU A 1 87 ? 14.098 -6.002 -24.686 1.00 97.38 87 LEU A O 1
ATOM 691 N N . LEU A 1 88 ? 14.866 -3.900 -24.598 1.00 97.62 88 LEU A N 1
ATOM 692 C CA . LEU A 1 88 ? 14.623 -3.617 -26.013 1.00 97.62 88 LEU A CA 1
ATOM 693 C C . LEU A 1 88 ? 15.647 -4.283 -26.931 1.00 97.62 88 LEU A C 1
ATOM 695 O O . LEU A 1 88 ? 15.287 -4.666 -28.045 1.00 97.62 88 LEU A O 1
ATOM 699 N N . ALA A 1 89 ? 16.887 -4.456 -26.469 1.00 96.81 89 ALA A N 1
ATOM 700 C CA . ALA A 1 89 ? 17.896 -5.227 -27.188 1.00 96.81 89 ALA A CA 1
ATOM 701 C C . ALA A 1 89 ? 17.452 -6.689 -27.362 1.00 96.81 89 ALA A C 1
ATOM 703 O O . ALA A 1 89 ? 17.638 -7.262 -28.435 1.00 96.81 89 ALA A O 1
ATOM 704 N N . ASP A 1 90 ? 16.806 -7.256 -26.339 1.00 95.31 90 ASP A N 1
ATOM 705 C CA . ASP A 1 90 ? 16.364 -8.653 -26.332 1.00 95.31 90 ASP A CA 1
ATOM 706 C C . ASP A 1 90 ? 15.032 -8.873 -27.075 1.00 95.31 90 ASP A C 1
ATOM 708 O O . ASP A 1 90 ? 14.832 -9.908 -27.712 1.00 95.31 90 ASP A O 1
ATOM 712 N N . SER A 1 91 ? 14.106 -7.910 -27.008 1.00 92.75 91 SER A N 1
ATOM 713 C CA . SER A 1 91 ? 12.752 -8.041 -27.579 1.00 92.75 91 SER A CA 1
ATOM 714 C C . SER A 1 91 ? 12.610 -7.529 -29.018 1.00 92.75 91 SER A C 1
ATOM 716 O O . SER A 1 91 ? 11.719 -7.986 -29.736 1.00 92.75 91 SER A O 1
ATOM 718 N N . GLY A 1 92 ? 13.459 -6.591 -29.460 1.00 83.25 92 GLY A N 1
ATOM 719 C CA . GLY A 1 92 ? 13.459 -6.057 -30.830 1.00 83.25 92 GLY A CA 1
ATOM 720 C C . GLY A 1 92 ? 12.238 -5.203 -31.214 1.00 83.25 92 GLY A C 1
ATOM 721 O O . GLY A 1 92 ? 12.028 -4.942 -32.399 1.00 83.25 92 GLY A O 1
ATOM 722 N N . GLY A 1 93 ? 11.425 -4.782 -30.239 1.00 93.88 93 GLY A N 1
ATOM 723 C CA . GLY A 1 93 ? 10.216 -3.977 -30.431 1.00 93.88 93 GLY A CA 1
ATOM 724 C C . GLY A 1 93 ? 10.324 -2.552 -29.880 1.00 93.88 93 GLY A C 1
ATOM 725 O O . GLY A 1 93 ? 11.412 -2.044 -29.610 1.00 93.88 93 GLY A O 1
ATOM 726 N N . VAL A 1 94 ? 9.169 -1.905 -29.717 1.00 97.75 94 VAL A N 1
ATOM 727 C CA . VAL A 1 94 ? 9.045 -0.657 -28.948 1.00 97.75 94 VAL A CA 1
ATOM 728 C C . VAL A 1 94 ? 8.744 -0.971 -27.487 1.00 97.75 94 VAL A C 1
ATOM 730 O O . VAL A 1 94 ? 8.115 -1.986 -27.187 1.00 97.75 94 VAL A O 1
ATOM 733 N N . TYR A 1 95 ? 9.149 -0.091 -26.576 1.00 98.12 95 TYR A N 1
ATOM 734 C CA . TYR A 1 95 ? 8.882 -0.278 -25.157 1.00 98.12 95 TYR A CA 1
ATOM 735 C C . TYR A 1 95 ? 7.400 -0.091 -24.841 1.00 98.12 95 TYR A C 1
ATOM 737 O O . TYR A 1 95 ? 6.838 0.988 -25.056 1.00 98.12 95 TYR A O 1
ATOM 745 N N . ASP A 1 96 ? 6.785 -1.123 -24.269 1.00 97.38 96 ASP A N 1
ATOM 746 C CA . ASP A 1 96 ? 5.438 -1.059 -23.720 1.00 97.38 96 ASP A CA 1
ATOM 747 C C . ASP A 1 96 ? 5.440 -1.476 -22.239 1.00 97.38 96 ASP A C 1
ATOM 749 O O . ASP A 1 96 ? 5.585 -2.670 -21.946 1.00 97.38 96 ASP A O 1
ATOM 753 N N . PRO A 1 97 ? 5.257 -0.528 -21.296 1.00 96.56 97 PRO A N 1
ATOM 754 C CA . PRO A 1 97 ? 5.255 -0.831 -19.867 1.00 96.56 97 PRO A CA 1
ATOM 755 C C . PRO A 1 97 ? 4.098 -1.752 -19.455 1.00 96.56 97 PRO A C 1
ATOM 757 O O . PRO A 1 97 ? 4.187 -2.405 -18.418 1.00 96.56 97 PRO A O 1
ATOM 760 N N . ASP A 1 98 ? 3.032 -1.842 -20.257 1.00 96.19 98 ASP A N 1
ATOM 761 C CA . ASP A 1 98 ? 1.895 -2.719 -19.961 1.00 96.19 98 ASP A CA 1
ATOM 762 C C . ASP A 1 98 ? 2.248 -4.205 -20.196 1.00 96.19 98 ASP A C 1
ATOM 764 O O . ASP A 1 98 ? 1.616 -5.093 -19.627 1.00 96.19 98 ASP A O 1
ATOM 768 N N . SER A 1 99 ? 3.304 -4.480 -20.970 1.00 93.94 99 SER A N 1
ATOM 769 C CA . SER A 1 99 ? 3.839 -5.827 -21.233 1.00 93.94 99 SER A CA 1
ATOM 770 C C . SER A 1 99 ? 5.080 -6.188 -20.401 1.00 93.94 99 SER A C 1
ATOM 772 O O . SER A 1 99 ? 5.556 -7.322 -20.437 1.00 93.94 99 SER A O 1
ATOM 774 N N . ASP A 1 100 ? 5.615 -5.227 -19.650 1.00 96.69 100 ASP A N 1
ATOM 775 C CA . ASP A 1 100 ? 6.872 -5.354 -18.920 1.00 96.69 100 ASP A CA 1
ATOM 776 C C . ASP A 1 100 ? 6.670 -6.062 -17.573 1.00 96.69 100 ASP A C 1
ATOM 778 O O . ASP A 1 100 ? 6.031 -5.524 -16.666 1.00 96.69 100 ASP A O 1
ATOM 782 N N . ALA A 1 101 ? 7.245 -7.258 -17.422 1.00 96.25 101 ALA A N 1
ATOM 783 C CA . ALA A 1 101 ? 7.066 -8.097 -16.236 1.00 96.25 101 ALA A CA 1
ATOM 784 C C . ALA A 1 101 ? 7.448 -7.390 -14.924 1.00 96.25 101 ALA A C 1
ATOM 786 O O . ALA A 1 101 ? 6.724 -7.504 -13.941 1.00 96.25 101 ALA A O 1
ATOM 787 N N . VAL A 1 102 ? 8.518 -6.585 -14.916 1.00 96.06 102 VAL A N 1
ATOM 788 C CA . VAL A 1 102 ? 8.941 -5.856 -13.705 1.00 96.06 102 VAL A CA 1
ATOM 789 C C . VAL A 1 102 ? 7.891 -4.821 -13.298 1.00 96.06 102 VAL A C 1
ATOM 791 O O . VAL A 1 102 ? 7.646 -4.606 -12.112 1.00 96.06 102 VAL A O 1
ATOM 794 N N . VAL A 1 103 ? 7.247 -4.180 -14.277 1.00 96.94 103 VAL A N 1
ATOM 795 C CA . VAL A 1 103 ? 6.162 -3.225 -14.021 1.00 96.94 103 VAL A CA 1
ATOM 796 C C . VAL A 1 103 ? 4.933 -3.946 -13.480 1.00 96.94 103 VAL A C 1
ATOM 798 O O . VAL A 1 103 ? 4.324 -3.458 -12.530 1.00 96.94 103 VAL A O 1
ATOM 801 N N . GLN A 1 104 ? 4.589 -5.104 -14.046 1.00 97.50 104 GLN A N 1
ATOM 802 C CA . GLN A 1 104 ? 3.453 -5.901 -13.581 1.00 97.50 104 GLN A CA 1
ATOM 803 C C . GLN A 1 104 ? 3.659 -6.417 -12.151 1.00 97.50 104 GLN A C 1
ATOM 805 O O . GLN A 1 104 ? 2.745 -6.307 -11.334 1.00 97.50 104 GLN A O 1
ATOM 810 N N . ASP A 1 105 ? 4.861 -6.885 -11.817 1.00 97.50 105 ASP A N 1
ATOM 811 C CA . ASP A 1 105 ? 5.202 -7.343 -10.468 1.00 97.50 105 ASP A CA 1
ATOM 812 C C . ASP A 1 105 ? 5.135 -6.197 -9.446 1.00 97.50 105 ASP A C 1
ATOM 814 O O . ASP A 1 105 ? 4.546 -6.351 -8.374 1.00 97.50 105 ASP A O 1
ATOM 818 N N . GLU A 1 106 ? 5.666 -5.013 -9.780 1.00 95.44 106 GLU A N 1
ATOM 819 C CA . GLU A 1 106 ? 5.547 -3.833 -8.913 1.00 95.44 106 GLU A CA 1
ATOM 820 C C . GLU A 1 106 ? 4.078 -3.412 -8.707 1.00 95.44 106 GLU A C 1
ATOM 822 O O . GLU A 1 106 ? 3.697 -3.030 -7.599 1.00 95.44 106 GLU A O 1
ATOM 827 N N . LEU A 1 107 ? 3.237 -3.478 -9.748 1.00 95.94 107 LEU A N 1
ATOM 828 C CA . LEU A 1 107 ? 1.806 -3.170 -9.641 1.00 95.94 107 LEU A CA 1
ATOM 829 C C . LEU A 1 107 ? 1.056 -4.196 -8.783 1.00 95.94 107 LEU A C 1
ATOM 831 O O . LEU A 1 107 ? 0.173 -3.816 -8.011 1.00 95.94 107 LEU A O 1
ATOM 835 N N . ALA A 1 108 ? 1.403 -5.479 -8.899 1.00 96.25 108 ALA A N 1
ATOM 836 C CA . ALA A 1 108 ? 0.841 -6.535 -8.066 1.00 96.25 108 ALA A CA 1
ATOM 837 C C . ALA A 1 108 ? 1.209 -6.327 -6.589 1.00 96.25 108 ALA A C 1
ATOM 839 O O . ALA A 1 108 ? 0.321 -6.334 -5.736 1.00 96.25 108 ALA A O 1
ATOM 840 N N . ALA A 1 109 ? 2.482 -6.041 -6.300 1.00 95.44 109 ALA A N 1
ATOM 841 C CA . ALA A 1 109 ? 2.949 -5.735 -4.949 1.00 95.44 109 ALA A CA 1
ATOM 842 C C . ALA A 1 109 ? 2.248 -4.496 -4.359 1.00 95.44 109 ALA A C 1
ATOM 844 O O . ALA A 1 109 ? 1.820 -4.512 -3.204 1.00 95.44 109 ALA A O 1
ATOM 845 N N . ASP A 1 110 ? 2.056 -3.441 -5.157 1.00 93.56 110 ASP A N 1
ATOM 846 C CA . ASP A 1 110 ? 1.314 -2.246 -4.736 1.00 93.56 110 ASP A CA 1
ATOM 847 C C . ASP A 1 110 ? -0.147 -2.556 -4.404 1.00 93.56 110 ASP A C 1
ATOM 849 O O . ASP A 1 110 ? -0.685 -2.054 -3.414 1.00 93.56 110 ASP A O 1
ATOM 853 N N . ALA A 1 111 ? -0.794 -3.392 -5.217 1.00 95.50 111 ALA A N 1
ATOM 854 C CA . ALA A 1 111 ? -2.170 -3.807 -4.985 1.00 95.50 111 ALA A CA 1
ATOM 855 C C . ALA A 1 111 ? -2.304 -4.658 -3.713 1.00 95.50 111 ALA A C 1
ATOM 857 O O . ALA A 1 111 ? -3.283 -4.516 -2.981 1.00 95.50 111 ALA A O 1
ATOM 858 N N . GLU A 1 112 ? -1.336 -5.530 -3.429 1.00 96.19 112 GLU A N 1
ATOM 859 C CA . GLU A 1 112 ? -1.292 -6.310 -2.190 1.00 96.19 112 GLU A CA 1
ATOM 860 C C . GLU A 1 112 ? -1.094 -5.421 -0.963 1.00 96.19 112 GLU A C 1
ATOM 862 O O . GLU A 1 112 ? -1.834 -5.557 0.013 1.00 96.19 112 GLU A O 1
ATOM 867 N N . HIS A 1 113 ? -0.163 -4.469 -1.032 1.00 92.25 113 HIS A N 1
ATOM 868 C CA . HIS A 1 113 ? 0.067 -3.510 0.044 1.00 92.25 113 HIS A CA 1
ATOM 869 C C . HIS A 1 113 ? -1.184 -2.669 0.330 1.00 92.25 113 HIS A C 1
ATOM 871 O O . HIS A 1 113 ? -1.581 -2.498 1.481 1.00 92.25 113 HIS A O 1
ATOM 877 N N . GLU A 1 114 ? -1.864 -2.198 -0.716 1.00 93.19 114 GLU A N 1
ATOM 878 C CA . GLU A 1 114 ? -3.104 -1.438 -0.575 1.00 93.19 114 GLU A CA 1
ATOM 879 C C . GLU A 1 114 ? -4.232 -2.273 0.053 1.00 93.19 114 GLU A C 1
ATOM 881 O O . GLU A 1 114 ? -4.926 -1.797 0.950 1.00 93.19 114 GLU A O 1
ATOM 886 N N . ARG A 1 115 ? -4.381 -3.544 -0.344 1.00 95.62 115 ARG A N 1
ATOM 887 C CA . ARG A 1 115 ? -5.345 -4.463 0.285 1.00 95.62 115 ARG A CA 1
ATOM 888 C C . ARG A 1 115 ? -5.028 -4.707 1.758 1.00 95.62 115 ARG A C 1
ATOM 890 O O . ARG A 1 115 ? -5.948 -4.743 2.570 1.00 95.62 115 ARG A O 1
ATOM 897 N N . ALA A 1 116 ? -3.754 -4.872 2.110 1.00 94.88 116 ALA A N 1
ATOM 898 C CA . ALA A 1 116 ? -3.343 -5.054 3.499 1.00 94.88 116 ALA A CA 1
ATOM 899 C C . ALA A 1 116 ? -3.731 -3.839 4.356 1.00 94.88 116 ALA A C 1
ATOM 901 O O . ALA A 1 116 ? -4.348 -4.009 5.406 1.00 94.88 116 ALA A O 1
ATOM 902 N N . ARG A 1 117 ? -3.480 -2.620 3.859 1.00 91.19 117 ARG A N 1
ATOM 903 C CA . ARG A 1 117 ? -3.899 -1.381 4.535 1.00 91.19 117 ARG A CA 1
ATOM 904 C C . ARG A 1 117 ? -5.410 -1.284 4.705 1.00 91.19 117 ARG A C 1
ATOM 906 O O . ARG A 1 117 ? -5.882 -0.977 5.792 1.00 91.19 117 ARG A O 1
ATOM 913 N N . GLN A 1 118 ? -6.175 -1.609 3.665 1.00 94.31 118 GLN A N 1
ATOM 914 C CA . GLN A 1 118 ? -7.639 -1.603 3.741 1.00 94.31 118 GLN A CA 1
ATOM 915 C C . GLN A 1 118 ? -8.162 -2.570 4.808 1.00 94.31 118 GLN A C 1
ATOM 917 O O . GLN A 1 118 ? -9.057 -2.217 5.571 1.00 94.31 118 GLN A O 1
ATOM 922 N N . LEU A 1 119 ? -7.574 -3.765 4.915 1.00 96.12 119 LEU A N 1
ATOM 923 C CA . LEU A 1 119 ? -7.934 -4.730 5.956 1.00 96.12 119 LEU A CA 1
ATOM 924 C C . LEU A 1 119 ? -7.596 -4.224 7.365 1.00 96.12 119 LEU A C 1
ATOM 926 O O . LEU A 1 119 ? -8.360 -4.459 8.304 1.00 96.12 119 LEU A O 1
ATOM 930 N N . GLU A 1 120 ? -6.470 -3.532 7.532 1.00 94.81 120 GLU A N 1
ATOM 931 C CA . GLU A 1 120 ? -6.095 -2.909 8.806 1.00 94.81 120 GLU A CA 1
ATOM 932 C C . GLU A 1 120 ? -7.042 -1.768 9.192 1.00 94.81 120 GLU A C 1
ATOM 934 O O . GLU A 1 120 ? -7.477 -1.693 10.347 1.00 94.81 120 GLU A O 1
ATOM 939 N N . ASP A 1 121 ? -7.425 -0.925 8.234 1.00 94.44 121 ASP A N 1
ATOM 940 C CA . ASP A 1 121 ? -8.394 0.153 8.434 1.00 94.44 121 ASP A CA 1
ATOM 941 C C . ASP A 1 121 ? -9.775 -0.406 8.797 1.00 94.44 121 ASP A C 1
ATOM 943 O O . ASP A 1 121 ? -10.396 0.023 9.774 1.00 94.44 121 ASP A O 1
ATOM 947 N N . GLU A 1 122 ? -10.251 -1.416 8.065 1.00 96.12 122 GLU A N 1
ATOM 948 C CA . GLU A 1 122 ? -11.505 -2.106 8.366 1.00 96.12 122 GLU A CA 1
ATOM 949 C C . GLU A 1 122 ? -11.480 -2.731 9.759 1.00 96.12 122 GLU A C 1
ATOM 951 O O . GLU A 1 122 ? -12.429 -2.563 10.528 1.00 96.12 122 GLU A O 1
ATOM 956 N N . ARG A 1 123 ? -10.388 -3.414 10.119 1.00 96.31 123 ARG A N 1
ATOM 957 C CA . ARG A 1 123 ? -10.215 -3.987 11.455 1.00 96.31 123 ARG A CA 1
ATOM 958 C C . ARG A 1 123 ? -10.255 -2.905 12.528 1.00 96.31 123 ARG A C 1
ATOM 960 O O . ARG A 1 123 ? -10.959 -3.083 13.519 1.00 96.31 123 ARG A O 1
ATOM 967 N N . SER A 1 124 ? -9.565 -1.789 12.318 1.00 94.94 124 SER A N 1
ATOM 968 C CA . SER A 1 124 ? -9.542 -0.660 13.254 1.00 94.94 124 SER A CA 1
ATOM 969 C C . SER A 1 124 ? -10.943 -0.077 13.456 1.00 94.94 124 SER A C 1
ATOM 971 O O . SER A 1 124 ? -11.375 0.140 14.588 1.00 94.94 124 SER A O 1
ATOM 973 N N . LEU A 1 125 ? -11.708 0.084 12.372 1.00 95.44 125 LEU A N 1
ATOM 974 C CA . LEU A 1 125 ? -13.104 0.524 12.425 1.00 95.44 125 LEU A CA 1
ATOM 975 C C . LEU A 1 125 ? -14.004 -0.483 13.152 1.00 95.44 125 LEU A C 1
ATOM 977 O O . LEU A 1 125 ? -14.916 -0.083 13.879 1.00 95.44 125 LEU A O 1
ATOM 981 N N . GLN A 1 126 ? -13.787 -1.785 12.957 1.00 94.44 126 GLN A N 1
ATOM 982 C CA . GLN A 1 126 ? -14.524 -2.823 13.682 1.00 94.44 126 GLN A CA 1
ATOM 983 C C . GLN A 1 126 ? -14.200 -2.803 15.174 1.00 94.44 126 GLN A C 1
ATOM 985 O O . GLN A 1 126 ? -15.103 -2.946 15.997 1.00 94.44 126 GLN A O 1
ATOM 990 N N . GLU A 1 127 ? -12.938 -2.592 15.533 1.00 95.81 127 GLU A N 1
ATOM 991 C CA . GLU A 1 127 ? -12.493 -2.520 16.921 1.00 95.81 127 GLU A CA 1
ATOM 992 C C . GLU A 1 127 ? -13.071 -1.284 17.624 1.00 95.81 127 GLU A C 1
ATOM 994 O O . GLU A 1 127 ? -13.634 -1.409 18.712 1.00 95.81 127 GLU A O 1
ATOM 999 N N . GLU A 1 128 ? -13.069 -0.123 16.959 1.00 95.25 128 GLU A N 1
ATOM 1000 C CA . GLU A 1 128 ? -13.717 1.098 17.453 1.00 95.25 128 GLU A CA 1
ATOM 1001 C C . GLU A 1 128 ? -15.231 0.905 17.626 1.00 95.25 128 GLU A C 1
ATOM 1003 O O . GLU A 1 128 ? -15.795 1.255 18.666 1.00 95.25 128 GLU A O 1
ATOM 1008 N N . LYS A 1 129 ? -15.908 0.291 16.645 1.00 94.19 129 LYS A N 1
ATOM 1009 C CA . LYS A 1 129 ? -17.340 -0.040 16.748 1.00 94.19 129 LYS A CA 1
ATOM 1010 C C . LYS A 1 129 ? -17.617 -1.005 17.896 1.00 94.19 129 LYS A C 1
ATOM 1012 O O . LYS A 1 129 ? -18.590 -0.815 18.626 1.00 94.19 129 LYS A O 1
ATOM 1017 N N . ALA A 1 130 ? -16.780 -2.025 18.072 1.00 94.31 130 ALA A N 1
ATOM 1018 C CA . ALA A 1 130 ? -16.907 -2.982 19.161 1.00 94.31 130 ALA A CA 1
ATOM 1019 C C . ALA A 1 130 ? -16.689 -2.306 20.520 1.00 94.31 130 ALA A C 1
ATOM 1021 O O . ALA A 1 130 ? -17.432 -2.578 21.464 1.00 94.31 130 ALA A O 1
ATOM 1022 N N . GLU A 1 131 ? -15.723 -1.396 20.632 1.00 93.44 131 GLU A N 1
ATOM 1023 C CA . GLU A 1 131 ? -15.503 -0.616 21.846 1.00 93.44 131 GLU A CA 1
ATOM 1024 C C . GLU A 1 131 ? -16.683 0.321 22.136 1.00 93.44 131 GLU A C 1
ATOM 1026 O O . GLU A 1 131 ? -17.168 0.371 23.268 1.00 93.44 131 GLU A O 1
ATOM 1031 N N . ALA A 1 132 ? -17.209 1.010 21.122 1.00 91.75 132 ALA A N 1
ATOM 1032 C CA . ALA A 1 132 ? -18.390 1.857 21.257 1.00 91.75 132 ALA A CA 1
ATOM 1033 C C . ALA A 1 132 ? -19.619 1.049 21.699 1.00 91.75 132 ALA A C 1
ATOM 1035 O O . ALA A 1 132 ? -20.328 1.460 22.617 1.00 91.75 132 ALA A O 1
ATOM 1036 N N . ALA A 1 133 ? -19.835 -0.133 21.115 1.00 89.81 133 ALA A N 1
ATOM 1037 C CA . ALA A 1 133 ? -20.903 -1.044 21.515 1.00 89.81 133 ALA A CA 1
ATOM 1038 C C . ALA A 1 133 ? -20.723 -1.542 22.958 1.00 89.81 133 ALA A C 1
ATOM 1040 O O . ALA A 1 133 ? -21.690 -1.574 23.718 1.00 89.81 133 ALA A O 1
ATOM 1041 N N . ARG A 1 134 ? -19.490 -1.869 23.374 1.00 86.19 134 ARG A N 1
ATOM 1042 C CA . ARG A 1 134 ? -19.179 -2.229 24.769 1.00 86.19 134 ARG A CA 1
ATOM 1043 C C . ARG A 1 134 ? -19.484 -1.075 25.722 1.00 86.19 134 ARG A C 1
ATOM 1045 O O . ARG A 1 134 ? -20.139 -1.293 26.734 1.00 86.19 134 ARG A O 1
ATOM 1052 N N . ARG A 1 135 ? -19.071 0.152 25.392 1.00 86.94 135 ARG A N 1
ATOM 1053 C CA . ARG A 1 135 ? -19.381 1.347 26.196 1.00 86.94 135 ARG A CA 1
ATOM 1054 C C . ARG A 1 135 ? -20.887 1.600 26.276 1.00 86.94 135 ARG A C 1
ATOM 1056 O O . ARG A 1 135 ? -21.384 1.888 27.356 1.00 86.94 135 ARG A O 1
ATOM 1063 N N . ALA A 1 136 ? -21.613 1.436 25.172 1.00 87.00 136 ALA A N 1
ATOM 1064 C CA . ALA A 1 136 ? -23.067 1.577 25.144 1.00 87.00 136 ALA A CA 1
ATOM 1065 C C . ALA A 1 136 ? -23.776 0.501 25.985 1.00 87.00 136 ALA A C 1
ATOM 1067 O O . ALA A 1 136 ? -24.738 0.805 26.683 1.00 87.00 136 ALA A O 1
ATOM 1068 N N . ALA A 1 137 ? -23.287 -0.741 25.977 1.00 83.62 137 ALA A N 1
ATOM 1069 C CA . ALA A 1 137 ? -23.821 -1.814 26.819 1.00 83.62 137 ALA A CA 1
ATOM 1070 C C . ALA A 1 137 ? -23.573 -1.576 28.320 1.00 83.62 137 ALA A C 1
ATOM 1072 O O . ALA A 1 137 ? -24.349 -2.037 29.153 1.00 83.62 137 ALA A O 1
ATOM 1073 N N . LEU A 1 138 ? -22.511 -0.838 28.655 1.00 87.88 138 LEU A N 1
ATOM 1074 C CA . LEU A 1 138 ? -22.202 -0.389 30.013 1.00 87.88 138 LEU A CA 1
ATOM 1075 C C . LEU A 1 138 ? -22.902 0.928 30.387 1.00 87.88 138 LEU A C 1
ATOM 1077 O O . LEU A 1 138 ? -22.623 1.477 31.452 1.00 87.88 138 LEU A O 1
ATOM 1081 N N . ALA A 1 139 ? -23.796 1.453 29.541 1.00 91.88 139 ALA A N 1
ATOM 1082 C CA . ALA A 1 139 ? -24.554 2.650 29.876 1.00 91.88 139 ALA A CA 1
ATOM 1083 C C . ALA A 1 139 ? -25.401 2.397 31.140 1.00 91.88 139 ALA A C 1
ATOM 1085 O O . ALA A 1 139 ? -26.082 1.366 31.209 1.00 91.88 139 ALA A O 1
ATOM 1086 N N . PRO A 1 140 ? -25.408 3.323 32.119 1.00 90.38 140 PRO A N 1
ATOM 1087 C CA . PRO A 1 140 ? -26.096 3.119 33.390 1.00 90.38 140 PRO A CA 1
ATOM 1088 C C . PRO A 1 140 ? -27.569 2.734 33.239 1.00 90.38 140 PRO A C 1
ATOM 1090 O O . PRO A 1 140 ? -28.022 1.822 33.920 1.00 90.38 140 PRO A O 1
ATOM 1093 N N . ASP A 1 141 ? -28.296 3.336 32.294 1.00 90.25 141 ASP A N 1
ATOM 1094 C CA . ASP A 1 141 ? -29.705 3.010 32.035 1.00 90.25 141 ASP A CA 1
ATOM 1095 C C . ASP A 1 141 ? -29.899 1.592 31.483 1.00 90.25 141 ASP A C 1
ATOM 1097 O O . ASP A 1 141 ? -30.839 0.889 31.863 1.00 90.25 141 ASP A O 1
ATOM 1101 N N . VAL A 1 142 ? -28.987 1.140 30.617 1.00 90.94 142 VAL A N 1
ATOM 1102 C CA . VAL A 1 142 ? -29.007 -0.215 30.046 1.00 90.94 142 VAL A CA 1
ATOM 1103 C C . VAL A 1 142 ? -28.711 -1.242 31.137 1.00 90.94 142 VAL A C 1
ATOM 1105 O O . VAL A 1 142 ? -29.437 -2.230 31.272 1.00 90.94 142 VAL A O 1
ATOM 1108 N N . LEU A 1 143 ? -27.686 -0.987 31.952 1.00 93.00 143 LEU A N 1
ATOM 1109 C CA . LEU A 1 143 ? -27.318 -1.838 33.081 1.00 93.00 143 LEU A CA 1
ATOM 1110 C C . LEU A 1 143 ? -28.413 -1.875 34.149 1.00 93.00 143 LEU A C 1
ATOM 1112 O O . LEU A 1 143 ? -28.763 -2.960 34.606 1.00 93.00 143 LEU A O 1
ATOM 1116 N N . ARG A 1 144 ? -29.001 -0.723 34.494 1.00 93.12 144 ARG A N 1
ATOM 1117 C CA . ARG A 1 144 ? -30.151 -0.597 35.402 1.00 93.12 144 ARG A CA 1
ATOM 1118 C C . ARG A 1 144 ? -31.316 -1.443 34.911 1.00 93.12 144 ARG A C 1
ATOM 1120 O O . ARG A 1 144 ? -31.835 -2.272 35.655 1.00 93.12 144 ARG A O 1
ATOM 1127 N N . HIS A 1 145 ? -31.700 -1.283 33.645 1.00 93.50 145 HIS A N 1
ATOM 1128 C CA . HIS A 1 145 ? -32.797 -2.044 33.058 1.00 93.50 145 HIS A CA 1
ATOM 1129 C C . HIS A 1 145 ? -32.517 -3.554 33.070 1.00 93.50 145 HIS A C 1
ATOM 1131 O O . HIS A 1 145 ? -33.398 -4.342 33.419 1.00 93.50 145 HIS A O 1
ATOM 1137 N N . ALA A 1 146 ? -31.291 -3.969 32.736 1.00 92.81 146 ALA A N 1
ATOM 1138 C CA . ALA A 1 146 ? -30.886 -5.371 32.780 1.00 92.81 146 ALA A CA 1
ATOM 1139 C C . ALA A 1 146 ? -30.954 -5.950 34.205 1.00 92.81 146 ALA A C 1
ATOM 1141 O O . ALA A 1 146 ? -31.529 -7.021 34.392 1.00 92.81 146 ALA A O 1
ATOM 1142 N N . LEU A 1 147 ? -30.443 -5.226 35.206 1.00 93.31 147 LEU A N 1
ATOM 1143 C CA . LEU A 1 147 ? -30.493 -5.608 36.622 1.00 93.31 147 LEU A CA 1
ATOM 1144 C C . LEU A 1 147 ? -31.929 -5.770 37.119 1.00 93.31 147 LEU A C 1
ATOM 1146 O O . LEU A 1 147 ? -32.277 -6.818 37.661 1.00 93.31 147 LEU A O 1
ATOM 1150 N N . LEU A 1 148 ? -32.779 -4.767 36.884 1.00 93.38 148 LEU A N 1
ATOM 1151 C CA . LEU A 1 148 ? -34.187 -4.798 37.283 1.00 93.38 148 LEU A CA 1
ATOM 1152 C C . LEU A 1 148 ? -34.931 -5.958 36.616 1.00 93.38 148 LEU A C 1
ATOM 1154 O O . LEU A 1 148 ? -35.699 -6.664 37.269 1.00 93.38 148 LEU A O 1
ATOM 1158 N N . ARG A 1 149 ? -34.661 -6.215 35.331 1.00 94.12 149 ARG A N 1
ATOM 1159 C CA . ARG A 1 149 ? -35.243 -7.350 34.607 1.00 94.12 149 ARG A CA 1
ATOM 1160 C C . ARG A 1 149 ? -34.809 -8.695 35.192 1.00 94.12 149 ARG A C 1
ATOM 1162 O O . ARG A 1 149 ? -35.636 -9.601 35.294 1.00 94.12 149 ARG A O 1
ATOM 1169 N N . THR A 1 150 ? -33.542 -8.842 35.573 1.00 94.38 150 THR A N 1
ATOM 1170 C CA . THR A 1 150 ? -33.034 -10.072 36.197 1.00 94.38 150 THR A CA 1
ATOM 1171 C C . THR A 1 150 ? -33.618 -10.269 37.594 1.00 94.38 150 THR A C 1
ATOM 1173 O O . THR A 1 150 ? -34.053 -11.374 37.902 1.00 94.38 150 THR A O 1
ATOM 1176 N N . LEU A 1 151 ? -33.715 -9.209 38.402 1.00 93.94 151 LEU A N 1
ATOM 1177 C CA . LEU A 1 151 ? -34.346 -9.238 39.729 1.00 93.94 151 LEU A CA 1
ATOM 1178 C C . LEU A 1 151 ? -35.834 -9.593 39.665 1.00 93.94 151 LEU A C 1
ATOM 1180 O O . LEU A 1 151 ? -36.335 -10.337 40.507 1.00 93.94 151 LEU A O 1
ATOM 1184 N N . LEU A 1 152 ? -36.542 -9.085 38.652 1.00 93.38 152 LEU A N 1
ATOM 1185 C CA . LEU A 1 152 ? -37.927 -9.466 38.389 1.00 93.38 152 LEU A CA 1
ATOM 1186 C C . LEU A 1 152 ? -38.020 -10.958 38.048 1.00 93.38 152 LEU A C 1
ATOM 1188 O O . LEU A 1 152 ? -38.845 -11.675 38.604 1.00 93.38 152 LEU A O 1
ATOM 1192 N N . ARG A 1 153 ? -37.144 -11.449 37.161 1.00 92.19 153 ARG A N 1
ATOM 1193 C CA . ARG A 1 153 ? -37.111 -12.862 36.754 1.00 92.19 153 ARG A CA 1
ATOM 1194 C C . ARG A 1 153 ? -36.780 -13.801 37.920 1.00 92.19 153 ARG A C 1
ATOM 1196 O O . ARG A 1 153 ? -37.303 -14.911 37.964 1.00 92.19 153 ARG A O 1
ATOM 1203 N N . THR A 1 154 ? -35.924 -13.381 38.846 1.00 91.00 154 THR A N 1
ATOM 1204 C CA . THR A 1 154 ? -35.579 -14.164 40.041 1.00 91.00 154 THR A CA 1
ATOM 1205 C C . THR A 1 154 ? -36.622 -14.066 41.153 1.00 91.00 154 THR A C 1
ATOM 1207 O O . THR A 1 154 ? -36.512 -14.809 42.123 1.00 91.00 154 THR A O 1
ATOM 1210 N N . GLY A 1 155 ? -37.620 -13.181 41.031 1.00 90.75 155 GLY A N 1
ATOM 1211 C CA . GLY A 1 155 ? -38.618 -12.924 42.073 1.00 90.75 155 GLY A CA 1
ATOM 1212 C C . GLY A 1 155 ? -38.079 -12.137 43.272 1.00 90.75 155 GLY A C 1
ATOM 1213 O O . GLY A 1 155 ? -38.745 -12.057 44.297 1.00 90.75 155 GLY A O 1
ATOM 1214 N N . LEU A 1 156 ? -36.877 -11.561 43.165 1.00 90.00 156 LEU A N 1
ATOM 1215 C CA . LEU A 1 156 ? -36.248 -10.804 44.251 1.00 90.00 156 LEU A CA 1
ATOM 1216 C C . LEU A 1 156 ? -36.718 -9.346 44.301 1.00 90.00 156 LEU A C 1
ATOM 1218 O O . LEU A 1 156 ? -36.607 -8.716 45.345 1.00 90.00 156 LEU A O 1
ATOM 1222 N N . LEU A 1 157 ? -37.256 -8.810 43.200 1.00 89.06 157 LEU A N 1
ATOM 1223 C CA . LEU A 1 157 ? -37.591 -7.386 43.071 1.00 89.06 157 LEU A CA 1
ATOM 1224 C C . LEU A 1 157 ? -38.628 -6.884 44.097 1.00 89.06 157 LEU A C 1
ATOM 1226 O O . LEU A 1 157 ? -38.558 -5.730 44.534 1.00 89.06 157 LEU A O 1
ATOM 1230 N N . ASP A 1 158 ? -39.586 -7.731 44.471 1.00 89.06 158 ASP A N 1
ATOM 1231 C CA . ASP A 1 158 ? -40.668 -7.384 45.403 1.00 89.06 158 ASP A CA 1
ATOM 1232 C C . ASP A 1 158 ? -40.267 -7.554 46.876 1.00 89.06 158 ASP A C 1
ATOM 1234 O O . ASP A 1 158 ? -40.946 -7.041 47.760 1.00 89.06 158 ASP A O 1
ATOM 1238 N N . GLY A 1 159 ? -39.154 -8.247 47.144 1.00 88.38 159 GLY A N 1
ATOM 1239 C CA . GLY A 1 159 ? -38.627 -8.478 48.493 1.00 88.38 159 GLY A CA 1
ATOM 1240 C C . GLY A 1 159 ? -37.622 -7.427 48.971 1.00 88.38 159 GLY A C 1
ATOM 1241 O O . GLY A 1 159 ? -37.150 -7.524 50.099 1.00 88.38 159 GLY A O 1
ATOM 1242 N N . LEU A 1 160 ? -37.279 -6.453 48.125 1.00 91.12 160 LEU A N 1
ATOM 1243 C CA . LEU A 1 160 ? -36.314 -5.400 48.445 1.00 91.12 160 LEU A CA 1
ATOM 1244 C C . LEU A 1 160 ? -36.952 -4.296 49.297 1.00 91.12 160 LEU A C 1
ATOM 1246 O O . LEU A 1 160 ? -38.029 -3.791 48.973 1.00 91.12 160 LEU A O 1
ATOM 1250 N N . SER A 1 161 ? -36.237 -3.864 50.332 1.00 93.06 161 SER A N 1
ATOM 1251 C CA . SER A 1 161 ? -36.517 -2.629 51.072 1.00 93.06 161 SER A CA 1
ATOM 1252 C C . SER A 1 161 ? -36.306 -1.374 50.205 1.00 93.06 161 SER A C 1
ATOM 1254 O O . SER A 1 161 ? -35.692 -1.430 49.135 1.00 93.06 161 SER A O 1
ATOM 1256 N N . GLU A 1 162 ? -36.803 -0.214 50.656 1.00 90.94 162 GLU A N 1
ATOM 1257 C CA . GLU A 1 162 ? -36.584 1.065 49.954 1.00 90.94 162 GLU A CA 1
ATOM 1258 C C . GLU A 1 162 ? -35.097 1.409 49.807 1.00 90.94 162 GLU A C 1
ATOM 1260 O O . GLU A 1 162 ? -34.672 1.833 48.731 1.00 90.94 162 GLU A O 1
ATOM 1265 N N . ASP A 1 163 ? -34.295 1.174 50.848 1.00 92.31 163 ASP A N 1
ATOM 1266 C CA . ASP A 1 163 ? -32.854 1.438 50.818 1.00 92.31 163 ASP A CA 1
ATOM 1267 C C . ASP A 1 163 ? -32.137 0.535 49.806 1.00 92.31 163 ASP A C 1
ATOM 1269 O O . ASP A 1 163 ? -31.284 1.002 49.045 1.00 92.31 163 ASP A O 1
ATOM 1273 N N . GLU A 1 164 ? -32.517 -0.744 49.739 1.00 91.81 164 GLU A N 1
ATOM 1274 C CA . GLU A 1 164 ? -31.973 -1.701 48.771 1.00 91.81 164 GLU A CA 1
ATOM 1275 C C . GLU A 1 164 ? -32.387 -1.353 47.337 1.00 91.81 164 GLU A C 1
ATOM 1277 O O . GLU A 1 164 ? -31.547 -1.393 46.436 1.00 91.81 164 GLU A O 1
ATOM 1282 N N . ARG A 1 165 ? -33.640 -0.933 47.111 1.00 89.75 165 ARG A N 1
ATOM 1283 C CA . ARG A 1 165 ? -34.083 -0.406 45.807 1.00 89.75 165 ARG A CA 1
ATOM 1284 C C . ARG A 1 165 ? -33.283 0.826 45.406 1.00 89.75 165 ARG A C 1
ATOM 1286 O O . ARG A 1 165 ? -32.741 0.862 44.305 1.00 89.75 165 ARG A O 1
ATOM 1293 N N . GLY A 1 166 ? -33.128 1.789 46.314 1.00 91.06 166 GLY A N 1
ATOM 1294 C CA . GLY A 1 166 ? -32.342 2.995 46.068 1.00 91.06 166 GLY A CA 1
ATOM 1295 C C . GLY A 1 166 ? -30.857 2.711 45.814 1.00 91.06 166 GLY A C 1
ATOM 1296 O O . GLY A 1 166 ? -30.218 3.448 45.061 1.00 91.06 166 GLY A O 1
ATOM 1297 N N . ALA A 1 167 ? -30.295 1.664 46.424 1.00 90.81 167 ALA A N 1
ATOM 1298 C CA . ALA A 1 167 ? -28.928 1.214 46.177 1.00 90.81 167 ALA A CA 1
ATOM 1299 C C . ALA A 1 167 ? -28.786 0.535 44.806 1.00 90.81 167 ALA A C 1
ATOM 1301 O O . ALA A 1 167 ? -27.871 0.879 44.058 1.00 90.81 167 ALA A O 1
ATOM 1302 N N . ILE A 1 168 ? -29.707 -0.364 44.442 1.00 90.44 168 ILE A N 1
ATOM 1303 C CA . ILE A 1 168 ? -29.733 -1.026 43.127 1.00 90.44 168 ILE A CA 1
ATOM 1304 C C . ILE A 1 168 ? -29.923 -0.009 42.004 1.00 90.44 168 ILE A C 1
ATOM 1306 O O . ILE A 1 168 ? -29.282 -0.125 40.962 1.00 90.44 168 ILE A O 1
ATOM 1310 N N . ASP A 1 169 ? -30.729 1.024 42.235 1.00 90.06 169 ASP A N 1
ATOM 1311 C CA . ASP A 1 169 ? -30.888 2.114 41.287 1.00 90.06 169 ASP A CA 1
ATOM 1312 C C . ASP A 1 169 ? -29.602 2.942 41.130 1.00 90.06 169 ASP A C 1
ATOM 1314 O O . ASP A 1 169 ? -29.273 3.374 40.033 1.00 90.06 169 ASP A O 1
ATOM 1318 N N . ARG A 1 170 ? -28.819 3.184 42.177 1.00 93.94 170 ARG A N 1
ATOM 1319 C CA . ARG A 1 170 ? -27.588 3.989 42.035 1.00 93.94 170 ARG A CA 1
ATOM 1320 C C . ARG A 1 170 ? -26.382 3.181 41.554 1.00 93.94 170 ARG A C 1
ATOM 1322 O O . ARG A 1 170 ? -25.429 3.763 41.037 1.00 93.94 170 ARG A O 1
ATOM 1329 N N . LEU A 1 171 ? -26.417 1.856 41.697 1.00 91.81 171 LEU A N 1
ATOM 1330 C CA . LEU A 1 171 ? -25.284 0.970 41.423 1.00 91.81 171 LEU A CA 1
ATOM 1331 C C . LEU A 1 171 ? -24.715 1.096 39.992 1.00 91.81 171 LEU A C 1
ATOM 1333 O O . LEU A 1 171 ? -23.499 1.206 39.878 1.00 91.81 171 LEU A O 1
ATOM 1337 N N . PRO A 1 172 ? -25.520 1.160 38.911 1.00 92.50 172 PRO A N 1
ATOM 1338 C CA . PRO A 1 172 ? -25.001 1.299 37.546 1.00 92.50 172 PRO A CA 1
ATOM 1339 C C . PRO A 1 172 ? -24.251 2.605 37.269 1.00 92.50 172 PRO A C 1
ATOM 1341 O O . PRO A 1 172 ? -23.425 2.646 36.363 1.00 92.50 172 PRO A O 1
ATOM 1344 N N . GLU A 1 173 ? -24.544 3.668 38.021 1.00 90.19 173 GLU A N 1
ATOM 1345 C CA . GLU A 1 173 ? -23.864 4.964 37.906 1.00 90.19 173 GLU A CA 1
ATOM 1346 C C . GLU A 1 173 ? -22.614 5.024 38.789 1.00 90.19 173 GLU A C 1
ATOM 1348 O O . GLU A 1 173 ? -21.601 5.594 38.388 1.00 90.19 173 GLU A O 1
ATOM 1353 N N . ALA A 1 174 ? -22.680 4.432 39.985 1.00 92.19 174 ALA A N 1
ATOM 1354 C CA . ALA A 1 174 ? -21.584 4.431 40.948 1.00 92.19 174 ALA A CA 1
ATOM 1355 C C . ALA A 1 174 ? -20.472 3.435 40.583 1.00 92.19 174 ALA A C 1
ATOM 1357 O O . ALA A 1 174 ? -19.293 3.757 40.717 1.00 92.19 174 ALA A O 1
ATOM 1358 N N . ASP A 1 175 ? -20.843 2.236 40.130 1.00 92.69 175 ASP A N 1
ATOM 1359 C CA . ASP A 1 175 ? -19.919 1.180 39.719 1.00 92.69 175 ASP A CA 1
ATOM 1360 C C . ASP A 1 175 ? -20.570 0.265 38.653 1.00 92.69 175 ASP A C 1
ATOM 1362 O O . ASP A 1 175 ? -21.198 -0.754 38.974 1.00 92.69 175 ASP A O 1
ATOM 1366 N N . PRO A 1 176 ? -20.410 0.602 37.357 1.00 88.88 176 PRO A N 1
ATOM 1367 C CA . PRO A 1 176 ? -20.941 -0.189 36.247 1.00 88.88 176 PRO A CA 1
ATOM 1368 C C . PRO A 1 176 ? -20.419 -1.634 36.225 1.00 88.88 176 PRO A C 1
ATOM 1370 O O . PRO A 1 176 ? -21.126 -2.549 35.797 1.00 88.88 176 PRO A O 1
ATOM 1373 N N . ALA A 1 177 ? -19.181 -1.858 36.683 1.00 88.44 177 ALA A N 1
ATOM 1374 C CA . ALA A 1 177 ? -18.568 -3.181 36.699 1.00 88.44 177 ALA A CA 1
ATOM 1375 C C . ALA A 1 177 ? -19.192 -4.057 37.791 1.00 88.44 177 ALA A C 1
ATOM 1377 O O . ALA A 1 177 ? -19.533 -5.214 37.527 1.00 88.44 177 ALA A O 1
ATOM 1378 N N . ALA A 1 178 ? -19.418 -3.499 38.983 1.00 92.00 178 ALA A N 1
ATOM 1379 C CA . ALA A 1 178 ? -20.153 -4.175 40.046 1.00 92.00 178 ALA A CA 1
ATOM 1380 C C . ALA A 1 178 ? -21.605 -4.458 39.636 1.00 92.00 178 ALA A C 1
ATOM 1382 O O . ALA A 1 178 ? -22.078 -5.578 39.829 1.00 92.00 178 ALA A O 1
ATOM 1383 N N . ALA A 1 179 ? -22.292 -3.500 39.004 1.00 92.00 179 ALA A N 1
ATOM 1384 C CA . ALA A 1 179 ? -23.646 -3.698 38.484 1.00 92.00 179 ALA A CA 1
ATOM 1385 C C . ALA A 1 179 ? -23.717 -4.891 37.511 1.00 92.00 179 ALA A C 1
ATOM 1387 O O . ALA A 1 179 ? -24.578 -5.767 37.641 1.00 92.00 179 ALA A O 1
ATOM 1388 N N . LEU A 1 180 ? -22.767 -4.975 36.574 1.00 92.25 180 LEU A N 1
ATOM 1389 C CA . LEU A 1 180 ? -22.681 -6.078 35.618 1.00 92.25 180 LEU A CA 1
ATOM 1390 C C . LEU A 1 180 ? -22.349 -7.417 36.298 1.00 92.25 180 LEU A C 1
ATOM 1392 O O . LEU A 1 180 ? -22.958 -8.438 35.969 1.00 92.25 180 LEU A O 1
ATOM 1396 N N . ALA A 1 181 ? -21.435 -7.424 37.271 1.00 93.25 181 ALA A N 1
ATOM 1397 C CA . ALA A 1 181 ? -21.079 -8.621 38.031 1.00 93.25 181 ALA A CA 1
ATOM 1398 C C . ALA A 1 181 ? -22.258 -9.158 38.861 1.00 93.25 181 ALA A C 1
ATOM 1400 O O . ALA A 1 181 ? -22.514 -10.365 38.845 1.00 93.25 181 ALA A O 1
ATOM 1401 N N . VAL A 1 182 ? -23.008 -8.276 39.531 1.00 93.12 182 VAL A N 1
ATOM 1402 C CA . VAL A 1 182 ? -24.222 -8.630 40.284 1.00 93.12 182 VAL A CA 1
ATOM 1403 C C . VAL A 1 182 ? -25.284 -9.190 39.342 1.00 93.12 182 VAL A C 1
ATOM 1405 O O . VAL A 1 182 ? -25.826 -10.262 39.608 1.00 93.12 182 VAL A O 1
ATOM 1408 N N . ASN A 1 183 ? -25.533 -8.533 38.205 1.00 94.06 183 ASN A N 1
ATOM 1409 C CA . ASN A 1 183 ? -26.480 -9.024 37.204 1.00 94.06 183 ASN A CA 1
ATOM 1410 C C . ASN A 1 183 ? -26.118 -10.439 36.714 1.00 94.06 183 ASN A C 1
ATOM 1412 O O . ASN A 1 183 ? -26.969 -11.328 36.675 1.00 94.06 183 ASN A O 1
ATOM 1416 N N . ALA A 1 184 ? -24.842 -10.672 36.386 1.00 94.12 184 ALA A N 1
ATOM 1417 C CA . ALA A 1 184 ? -24.350 -11.972 35.933 1.00 94.12 184 ALA A CA 1
ATOM 1418 C C . ALA A 1 184 ? -24.432 -13.048 37.029 1.00 94.12 184 ALA A C 1
ATOM 1420 O O . ALA A 1 184 ? -24.749 -14.205 36.747 1.00 94.12 184 ALA A O 1
ATOM 1421 N N . LEU A 1 185 ? -24.156 -12.689 38.285 1.00 95.00 185 LEU A N 1
ATOM 1422 C CA . LEU A 1 185 ? -24.299 -13.594 39.423 1.00 95.00 185 LEU A CA 1
ATOM 1423 C C . LEU A 1 185 ? -25.760 -14.019 39.614 1.00 95.00 185 LEU A C 1
ATOM 1425 O O . LEU A 1 185 ? -26.029 -15.214 39.721 1.00 95.00 185 LEU A O 1
ATOM 1429 N N . LEU A 1 186 ? -26.689 -13.059 39.600 1.00 93.56 186 LEU A N 1
ATOM 1430 C CA . LEU A 1 186 ? -28.125 -13.310 39.733 1.00 93.56 186 LEU A CA 1
ATOM 1431 C C . LEU A 1 186 ? -28.660 -14.195 38.602 1.00 93.56 186 LEU A C 1
ATOM 1433 O O . LEU A 1 186 ? -29.395 -15.147 38.864 1.00 93.56 186 LEU A O 1
ATOM 1437 N N . ALA A 1 187 ? -28.256 -13.921 37.359 1.00 92.25 187 ALA A N 1
ATOM 1438 C CA . ALA A 1 187 ? -28.641 -14.725 36.204 1.00 92.25 187 ALA A CA 1
ATOM 1439 C C . ALA A 1 187 ? -28.157 -16.181 36.335 1.00 92.25 187 ALA A C 1
ATOM 1441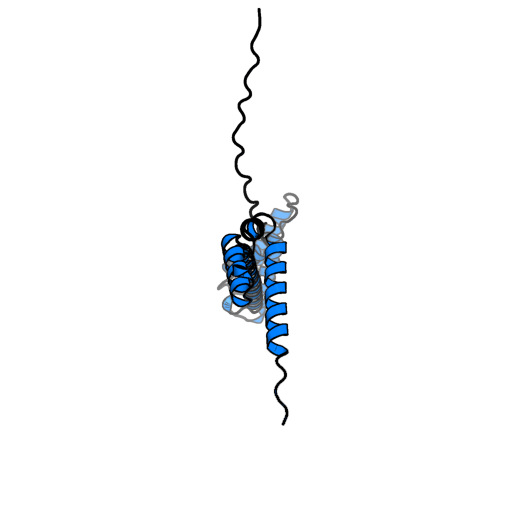 O O . ALA A 1 187 ? -28.961 -17.106 36.221 1.00 92.25 187 ALA A O 1
ATOM 1442 N N . ARG A 1 188 ? -26.876 -16.392 36.675 1.00 93.06 188 ARG A N 1
ATOM 1443 C CA . ARG A 1 188 ? -26.315 -17.741 36.878 1.00 93.06 188 ARG A CA 1
ATOM 1444 C C . ARG A 1 188 ? -26.975 -18.486 38.037 1.00 93.06 188 ARG A C 1
ATOM 1446 O O . ARG A 1 188 ? -27.240 -19.678 37.918 1.00 93.06 188 ARG A O 1
ATOM 1453 N N . ALA A 1 189 ? -27.252 -17.802 39.147 1.00 90.94 189 ALA A N 1
ATOM 1454 C CA . ALA A 1 189 ? -27.931 -18.403 40.295 1.00 90.94 189 ALA A CA 1
ATOM 1455 C C . ALA A 1 189 ? -29.352 -18.865 39.932 1.00 90.94 189 ALA A C 1
ATOM 1457 O O . ALA A 1 189 ? -29.772 -19.952 40.330 1.00 90.94 189 ALA A O 1
ATOM 1458 N N . HIS A 1 190 ? -30.070 -18.076 39.129 1.00 91.00 190 HIS A N 1
ATOM 1459 C CA . HIS A 1 190 ? -31.391 -18.444 38.628 1.00 91.00 190 HIS A CA 1
ATOM 1460 C C . HIS A 1 190 ? -31.350 -19.679 37.721 1.00 91.00 190 HIS A C 1
ATOM 1462 O O . HIS A 1 190 ? -32.152 -20.595 37.891 1.00 91.00 190 HIS A O 1
ATOM 1468 N N . GLU A 1 191 ? -30.409 -19.718 36.776 1.00 90.56 191 GLU A N 1
ATOM 1469 C CA . GLU A 1 191 ? -30.226 -20.846 35.856 1.00 90.56 191 GLU A CA 1
ATOM 1470 C C . GLU A 1 191 ? -29.861 -22.13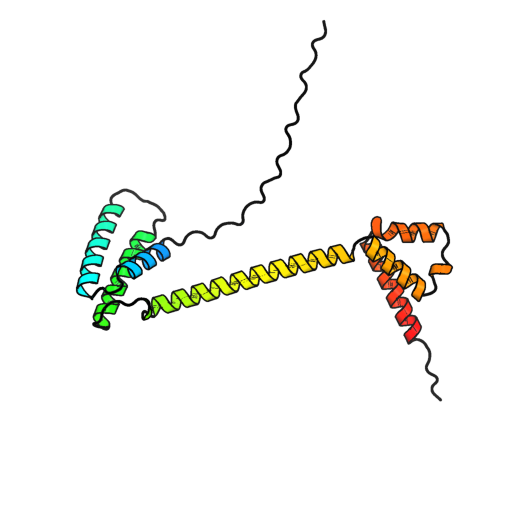5 36.606 1.00 90.56 191 GLU A C 1
ATOM 1472 O O . GLU A 1 191 ? -30.464 -23.182 36.364 1.00 90.56 191 GLU A O 1
ATOM 1477 N N . ALA A 1 192 ? -28.950 -22.053 37.581 1.00 87.88 192 ALA A N 1
ATOM 1478 C CA . ALA A 1 192 ? -28.587 -23.182 38.435 1.00 87.88 192 ALA A CA 1
ATOM 1479 C C . ALA A 1 192 ? -29.773 -23.684 39.282 1.00 87.88 192 ALA A C 1
ATOM 1481 O O . ALA A 1 192 ? -29.955 -24.891 39.442 1.00 87.88 192 ALA A O 1
ATOM 1482 N N . GLY A 1 193 ? -30.616 -22.775 39.784 1.00 81.44 193 GLY A N 1
ATOM 1483 C CA . GLY A 1 193 ? -31.835 -23.124 40.520 1.00 81.44 193 GLY A CA 1
ATOM 1484 C C . GLY A 1 193 ? -32.919 -23.774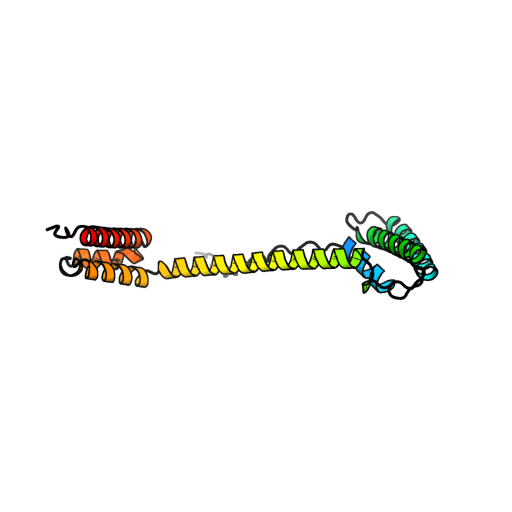 39.649 1.00 81.44 193 GLY A C 1
ATOM 1485 O O . GLY A 1 193 ? -33.643 -24.647 40.123 1.00 81.44 193 GLY A O 1
ATOM 1486 N N . GLN A 1 194 ? -33.012 -23.402 38.368 1.00 70.81 194 GLN A N 1
ATOM 1487 C CA . GLN A 1 194 ? -33.946 -23.999 37.402 1.00 70.81 194 GLN A CA 1
ATOM 1488 C C . GLN A 1 194 ? -33.501 -25.399 36.944 1.00 70.81 194 GLN A C 1
A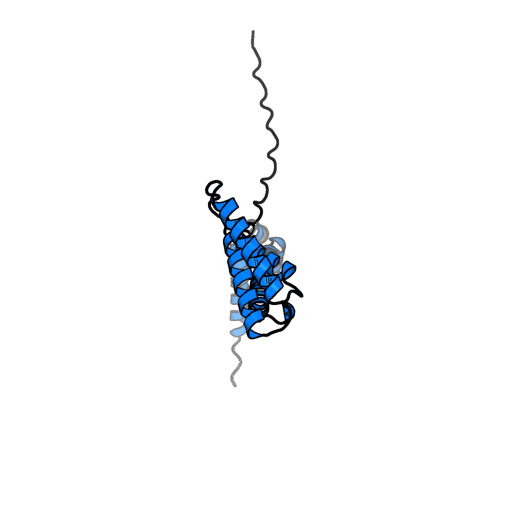TOM 1490 O O . GLN A 1 194 ? -34.341 -26.287 36.795 1.00 70.81 194 GLN A O 1
ATOM 1495 N N . GLY A 1 195 ? -32.192 -25.615 36.763 1.00 59.50 195 GLY A N 1
ATOM 1496 C CA . GLY A 1 195 ? -31.611 -26.909 36.376 1.00 59.50 195 GLY A CA 1
ATOM 1497 C C . GLY A 1 195 ? -31.635 -27.978 37.477 1.00 59.50 195 GLY A C 1
ATOM 1498 O O . GLY A 1 195 ? -31.460 -29.156 37.185 1.00 59.50 195 GLY A O 1
ATOM 1499 N N . SER A 1 196 ? -31.894 -27.583 38.727 1.00 53.81 196 SER A N 1
ATOM 1500 C CA . SER A 1 196 ? -31.946 -28.480 39.889 1.00 53.81 196 SER A CA 1
ATOM 1501 C C . SER A 1 196 ? -33.364 -28.950 40.244 1.00 53.81 196 SER A C 1
ATOM 1503 O O . SER A 1 196 ? -33.590 -29.464 41.337 1.00 53.81 196 SER A O 1
ATOM 1505 N N . ARG A 1 197 ? -34.352 -28.796 39.346 1.00 47.56 197 ARG A N 1
ATOM 1506 C CA . ARG A 1 197 ? -35.637 -29.496 39.508 1.00 47.56 197 ARG A CA 1
ATOM 1507 C C . ARG A 1 197 ? -35.389 -30.999 39.321 1.00 47.56 197 ARG A C 1
ATOM 1509 O O . ARG A 1 197 ? -35.082 -31.401 38.199 1.00 47.56 197 ARG A O 1
ATOM 1516 N N . PRO A 1 198 ? -35.521 -31.836 40.367 1.00 46.41 198 PRO A N 1
ATOM 1517 C CA . PRO A 1 198 ? -35.351 -33.270 40.220 1.00 46.41 198 PRO A CA 1
ATOM 1518 C C . PRO A 1 198 ? -36.480 -33.786 39.327 1.00 46.41 198 PRO A C 1
ATOM 1520 O O . PRO A 1 198 ? -37.652 -33.789 39.707 1.00 46.41 198 PRO A O 1
ATOM 1523 N N . GLY A 1 199 ? -36.117 -34.176 38.107 1.00 46.03 199 GLY A N 1
ATOM 1524 C CA . GLY A 1 199 ? -36.969 -34.990 37.261 1.00 46.03 199 GLY A CA 1
ATOM 1525 C C . GLY A 1 199 ? -37.246 -36.292 37.995 1.00 46.03 199 GLY A C 1
ATOM 1526 O O . GLY A 1 199 ? -36.325 -37.037 38.322 1.00 46.03 199 GLY A O 1
ATOM 1527 N N . ALA A 1 200 ? -38.524 -36.518 38.281 1.00 49.09 200 ALA A N 1
ATOM 1528 C CA . ALA A 1 200 ? -39.050 -37.789 38.728 1.00 49.09 200 ALA A CA 1
ATOM 1529 C C . ALA A 1 200 ? -38.546 -38.902 37.797 1.00 49.09 200 ALA A C 1
ATOM 1531 O O . ALA A 1 200 ? -38.891 -38.938 36.617 1.00 49.09 200 ALA A O 1
ATOM 1532 N N . ALA A 1 201 ? -37.720 -39.797 38.330 1.00 43.12 201 ALA A N 1
ATOM 1533 C CA . ALA A 1 201 ? -37.460 -41.093 37.732 1.00 43.12 201 ALA A CA 1
ATOM 1534 C C . ALA A 1 201 ? -38.246 -42.123 38.550 1.00 43.12 201 ALA A C 1
ATOM 1536 O O . ALA A 1 201 ? -37.858 -42.437 39.671 1.00 43.12 201 ALA A O 1
ATOM 1537 N N . SER A 1 202 ? -39.394 -42.478 37.959 1.00 43.50 202 SER A N 1
ATOM 1538 C CA . SER A 1 202 ? -40.193 -43.717 38.017 1.00 43.50 202 SER A CA 1
ATOM 1539 C C . SER A 1 202 ? -40.027 -44.660 39.204 1.00 43.50 202 SER A C 1
ATOM 1541 O O . SER A 1 202 ? -38.919 -45.210 39.374 1.00 43.50 202 SER A O 1
#